Protein AF-A0A3D1JIX1-F1 (afdb_monomer_lite)

Secondary structure (DSSP, 8-state):
----PPPHHHHHHHHHHHS-HHHHHHHHHHHHH--STTHHHHHHHHHHHHHHHHHHHHHS---HHHHHHHHHHHHHHHHHHHHHHHHHHHHHHHHHHHHHHHHHHHHHHHHH-TTHHHHHHHHHHHHHHHHHTT--HHHHHHHH--THHHHHHHHHHHHHHHTT--HHHHHHHHHHHHHHHHHHHHTTS-HHHHHHHHHHHHHHHHHHHHHHHHHHHHHHHHSS--TTEEEE-TTS-EEEE-TTS-EESSPPTTS--

Structure (mmCIF, N/CA/C/O backbone):
data_AF-A0A3D1JIX1-F1
#
_entry.id   AF-A0A3D1JIX1-F1
#
loop_
_atom_site.group_PDB
_atom_site.id
_atom_site.type_symbol
_atom_site.label_atom_id
_atom_site.label_alt_id
_atom_site.label_comp_id
_atom_site.label_asym_id
_atom_site.label_entity_id
_atom_site.label_seq_id
_atom_site.pdbx_PDB_ins_code
_atom_site.Cartn_x
_atom_site.Cartn_y
_atom_site.Cartn_z
_atom_site.occupancy
_atom_site.B_iso_or_equiv
_atom_site.auth_seq_id
_atom_site.auth_comp_id
_atom_site.auth_asym_id
_atom_site.auth_atom_id
_atom_site.pdbx_PDB_model_num
ATOM 1 N N . MET A 1 1 ? 37.674 -15.597 -42.679 1.00 39.59 1 MET A N 1
ATOM 2 C CA . MET A 1 1 ? 37.290 -14.226 -42.284 1.00 39.59 1 MET A CA 1
ATOM 3 C C . MET A 1 1 ? 37.425 -14.164 -40.769 1.00 39.59 1 MET A C 1
ATOM 5 O O . MET A 1 1 ? 36.665 -14.841 -40.093 1.00 39.59 1 MET A O 1
ATOM 9 N N . PHE A 1 2 ? 38.458 -13.508 -40.237 1.00 44.16 2 PHE A N 1
ATOM 10 C CA . PHE A 1 2 ? 38.643 -13.370 -38.788 1.00 44.16 2 PHE A CA 1
ATOM 11 C C . PHE A 1 2 ? 37.830 -12.158 -38.324 1.00 44.16 2 PHE A C 1
ATOM 13 O O . PHE A 1 2 ? 38.230 -11.026 -38.576 1.00 44.16 2 PHE A O 1
ATOM 20 N N . THR A 1 3 ? 36.675 -12.367 -37.693 1.00 52.31 3 THR A N 1
ATOM 21 C CA . THR A 1 3 ? 36.020 -11.304 -36.920 1.00 52.31 3 THR A CA 1
ATOM 22 C C . THR A 1 3 ? 36.885 -11.041 -35.696 1.00 52.31 3 THR A C 1
ATOM 24 O O . THR A 1 3 ? 36.934 -11.851 -34.770 1.00 52.31 3 THR A O 1
ATOM 27 N N . GLN A 1 4 ? 37.643 -9.951 -35.739 1.00 63.03 4 GLN A N 1
ATOM 28 C CA . GLN A 1 4 ? 38.450 -9.484 -34.621 1.00 63.03 4 GLN A CA 1
ATOM 29 C C . GLN A 1 4 ? 37.493 -9.174 -33.460 1.00 63.03 4 GLN A C 1
ATOM 31 O O . GLN A 1 4 ? 36.646 -8.292 -33.589 1.00 63.03 4 GLN A O 1
ATOM 36 N N . LYS A 1 5 ? 37.569 -9.941 -32.363 1.00 72.12 5 LYS A N 1
ATOM 37 C CA . LYS A 1 5 ? 36.786 -9.660 -31.151 1.00 72.12 5 LYS A CA 1
ATOM 38 C C . LYS A 1 5 ? 37.170 -8.277 -30.633 1.00 72.12 5 LYS A C 1
ATOM 40 O O . LYS A 1 5 ? 38.352 -8.007 -30.422 1.00 72.12 5 LYS A O 1
ATOM 45 N N . MET A 1 6 ? 36.175 -7.420 -30.445 1.00 78.25 6 MET A N 1
ATOM 46 C CA . MET A 1 6 ? 36.354 -6.098 -29.853 1.00 78.25 6 MET A CA 1
ATOM 47 C C . MET A 1 6 ? 36.735 -6.232 -28.375 1.00 78.25 6 MET A C 1
ATOM 49 O O . MET A 1 6 ? 36.260 -7.136 -27.687 1.00 78.25 6 MET A O 1
ATOM 53 N N . SER A 1 7 ? 37.610 -5.348 -27.891 1.00 86.38 7 SER A N 1
ATOM 54 C CA . SER A 1 7 ? 37.965 -5.310 -26.471 1.00 86.38 7 SER A CA 1
ATOM 55 C C . SER A 1 7 ? 36.754 -4.885 -25.626 1.00 86.38 7 SER A C 1
ATOM 57 O O . SER A 1 7 ? 35.893 -4.137 -26.096 1.00 86.38 7 SER A O 1
ATOM 59 N N . ASN A 1 8 ? 36.682 -5.334 -24.369 1.00 82.31 8 ASN A N 1
ATOM 60 C CA . ASN A 1 8 ? 35.587 -4.952 -23.466 1.00 82.31 8 ASN A CA 1
ATOM 61 C C . ASN A 1 8 ? 35.534 -3.432 -23.224 1.00 82.31 8 ASN A C 1
ATOM 63 O O . ASN A 1 8 ? 34.444 -2.866 -23.140 1.00 82.31 8 ASN A O 1
ATOM 67 N N . ASP A 1 9 ? 36.691 -2.766 -23.168 1.00 86.31 9 ASP A N 1
ATOM 68 C CA . ASP A 1 9 ? 36.777 -1.315 -22.963 1.00 86.31 9 ASP A CA 1
ATOM 69 C C . ASP A 1 9 ? 36.253 -0.538 -24.179 1.00 86.31 9 ASP A C 1
ATOM 71 O O . ASP A 1 9 ? 35.519 0.444 -24.026 1.00 86.31 9 ASP A O 1
ATOM 75 N N . ASP A 1 10 ? 36.557 -1.005 -25.394 1.00 86.94 10 ASP A N 1
ATOM 76 C CA . ASP A 1 10 ? 36.013 -0.420 -26.621 1.00 86.94 10 ASP A CA 1
ATOM 77 C C . ASP A 1 10 ? 34.502 -0.655 -26.726 1.00 86.94 10 ASP A C 1
ATOM 79 O O . ASP A 1 10 ? 33.760 0.280 -27.039 1.00 86.94 10 ASP A O 1
ATOM 83 N N . ALA A 1 11 ? 34.029 -1.864 -26.402 1.00 86.44 11 ALA A N 1
ATOM 84 C CA . ALA A 1 11 ? 32.605 -2.191 -26.401 1.00 86.44 11 ALA A CA 1
ATOM 85 C C . ALA A 1 11 ? 31.821 -1.306 -25.418 1.00 86.44 11 ALA A C 1
ATOM 87 O O . ALA A 1 11 ? 30.777 -0.760 -25.778 1.00 86.44 11 ALA A O 1
ATOM 88 N N . LEU A 1 12 ? 32.353 -1.082 -24.212 1.00 89.38 12 LEU A N 1
ATOM 89 C CA . LEU A 1 12 ? 31.761 -0.181 -23.224 1.00 89.38 12 LEU A CA 1
ATOM 90 C C . LEU A 1 12 ? 31.765 1.279 -23.687 1.00 89.38 12 LEU A C 1
ATOM 92 O O . LEU A 1 12 ? 30.776 1.990 -23.494 1.00 89.38 12 LEU A O 1
ATOM 96 N N . ARG A 1 13 ? 32.854 1.744 -24.310 1.00 91.44 13 ARG A N 1
ATOM 97 C CA . ARG A 1 13 ? 32.939 3.109 -24.848 1.00 91.44 13 ARG A CA 1
ATOM 98 C C . ARG A 1 13 ? 31.877 3.350 -25.920 1.00 91.44 13 ARG A C 1
ATOM 100 O O . ARG A 1 13 ? 31.187 4.367 -25.867 1.00 91.44 13 ARG A O 1
ATOM 107 N N . TYR A 1 14 ? 31.729 2.425 -26.868 1.00 88.31 14 TYR A N 1
ATOM 108 C CA . TYR A 1 14 ? 30.710 2.525 -27.913 1.00 88.31 14 TYR A CA 1
ATOM 109 C C . TYR A 1 14 ? 29.296 2.393 -27.344 1.00 88.31 14 TYR A C 1
ATOM 111 O O . TYR A 1 14 ? 28.441 3.206 -27.684 1.00 88.31 14 TYR A O 1
ATOM 119 N N . ALA A 1 15 ? 29.056 1.455 -26.422 1.00 89.31 15 ALA A N 1
ATOM 120 C CA . ALA A 1 15 ? 27.763 1.318 -25.755 1.00 89.31 15 ALA A CA 1
ATOM 121 C C . ALA A 1 15 ? 27.338 2.630 -25.081 1.00 89.31 15 ALA A C 1
ATOM 123 O O . ALA A 1 15 ? 26.246 3.119 -25.343 1.00 89.31 15 ALA A O 1
ATOM 124 N N . LYS A 1 16 ? 28.224 3.278 -24.313 1.00 89.00 16 LYS A N 1
ATOM 125 C CA . LYS A 1 16 ? 27.951 4.588 -23.691 1.00 89.00 16 LYS A CA 1
ATOM 126 C C . LYS A 1 16 ? 27.676 5.705 -24.699 1.00 89.00 16 LYS A C 1
ATOM 128 O O . LYS A 1 16 ? 26.909 6.617 -24.398 1.00 89.00 16 LYS A O 1
ATOM 133 N N . ALA A 1 17 ? 28.314 5.667 -25.868 1.00 88.25 17 ALA A N 1
ATOM 134 C CA . ALA A 1 17 ? 28.109 6.669 -26.910 1.00 88.25 17 ALA A CA 1
ATOM 135 C C . ALA A 1 17 ? 26.738 6.531 -27.592 1.00 88.25 17 ALA A C 1
ATOM 137 O O . ALA A 1 17 ? 26.126 7.545 -27.926 1.00 88.25 17 ALA A O 1
ATOM 138 N N . TYR A 1 18 ? 26.259 5.297 -27.773 1.00 87.12 18 TYR A N 1
ATOM 139 C CA . TYR A 1 18 ? 25.006 4.995 -28.472 1.00 87.12 18 TYR A CA 1
ATOM 140 C C . TYR A 1 18 ? 23.813 4.733 -27.545 1.00 87.12 18 TYR A C 1
ATOM 142 O O . TYR A 1 18 ? 22.684 4.644 -28.027 1.00 87.12 18 TYR A O 1
ATOM 150 N N . PHE A 1 19 ? 24.027 4.615 -26.232 1.00 89.06 19 PHE A N 1
ATOM 151 C CA . PHE A 1 19 ? 22.943 4.410 -25.277 1.00 89.06 19 PHE A CA 1
ATOM 152 C C . PHE A 1 19 ? 21.982 5.614 -25.277 1.00 89.06 19 PHE A C 1
ATOM 154 O O . PHE A 1 19 ? 22.436 6.764 -25.198 1.00 89.06 19 PHE A O 1
ATOM 161 N N . PRO A 1 20 ? 20.658 5.393 -25.374 1.00 86.06 20 PRO A N 1
ATOM 162 C CA . PRO A 1 20 ? 19.693 6.470 -25.557 1.00 86.06 20 PRO A CA 1
ATOM 163 C C . PRO A 1 20 ? 19.567 7.321 -24.288 1.00 86.06 20 PRO A C 1
ATOM 165 O O . PRO A 1 20 ? 18.820 7.000 -23.370 1.00 86.06 20 PRO A O 1
ATOM 168 N N . LYS A 1 21 ? 20.262 8.462 -24.239 1.00 88.31 21 LYS A N 1
ATOM 169 C CA . LYS A 1 21 ? 20.210 9.383 -23.086 1.00 88.31 21 LYS A CA 1
ATOM 170 C C . LYS A 1 21 ? 18.799 9.892 -22.785 1.00 88.31 21 LYS A C 1
ATOM 172 O O . LYS A 1 21 ? 18.460 10.104 -21.628 1.00 88.31 21 LYS A O 1
ATOM 177 N N . SER A 1 22 ? 17.971 10.066 -23.815 1.00 88.56 22 SER A N 1
ATOM 178 C CA . SER A 1 22 ? 16.569 10.467 -23.662 1.00 88.56 22 SER A CA 1
ATOM 179 C C . SER A 1 22 ? 15.734 9.428 -22.913 1.00 88.56 22 SER A C 1
ATOM 181 O O . SER A 1 22 ? 14.806 9.809 -22.211 1.00 88.56 22 SER A O 1
ATOM 183 N N . LEU A 1 23 ? 16.073 8.137 -23.029 1.00 89.94 23 LEU A N 1
ATOM 184 C CA . LEU A 1 23 ? 15.424 7.081 -22.256 1.00 89.94 23 LEU A CA 1
ATOM 185 C C . LEU A 1 23 ? 15.711 7.260 -20.768 1.00 89.94 23 LEU A C 1
ATOM 187 O O . LEU A 1 23 ? 14.779 7.245 -19.980 1.00 89.94 23 LEU A O 1
ATOM 191 N N . VAL A 1 24 ? 16.977 7.473 -20.395 1.00 89.00 24 VAL A N 1
ATOM 192 C CA . VAL A 1 24 ? 17.380 7.655 -18.989 1.00 89.00 24 VAL A CA 1
ATOM 193 C C . VAL A 1 24 ? 16.618 8.819 -18.360 1.00 89.00 24 VAL A C 1
ATOM 195 O O . VAL A 1 24 ? 15.989 8.646 -17.322 1.00 89.00 24 VAL A O 1
ATOM 198 N N . VAL A 1 25 ? 16.574 9.965 -19.046 1.00 90.94 25 VAL A N 1
ATOM 199 C CA . VAL A 1 25 ? 15.828 11.150 -18.587 1.00 90.94 25 VAL A CA 1
ATOM 200 C C . VAL A 1 25 ? 14.339 10.845 -18.395 1.00 90.94 25 VAL A C 1
ATOM 202 O O . VAL A 1 25 ? 13.724 11.305 -17.434 1.00 90.94 25 VAL A O 1
ATOM 205 N N . GLU A 1 26 ? 13.740 10.067 -19.294 1.00 91.50 26 GLU A N 1
ATOM 206 C CA . GLU A 1 26 ? 12.324 9.713 -19.206 1.00 91.50 26 GLU A CA 1
ATOM 207 C C . GLU A 1 26 ? 12.041 8.701 -18.079 1.00 91.50 26 GLU A C 1
ATOM 209 O O . GLU A 1 26 ? 11.050 8.847 -17.362 1.00 91.50 26 GLU A O 1
ATOM 214 N N . LEU A 1 27 ? 12.923 7.718 -17.863 1.00 91.38 27 LEU A N 1
ATOM 215 C CA . LEU A 1 27 ? 12.823 6.773 -16.745 1.00 91.38 27 LEU A CA 1
ATOM 216 C C . LEU A 1 27 ? 12.995 7.486 -15.395 1.00 91.38 27 LEU A C 1
ATOM 218 O O . LEU A 1 27 ? 12.227 7.234 -14.464 1.00 91.38 27 LEU A O 1
ATOM 222 N N . GLU A 1 28 ? 13.939 8.424 -15.293 1.00 90.38 28 GLU A N 1
ATOM 223 C CA . GLU A 1 28 ? 14.095 9.296 -14.124 1.00 90.38 28 GLU A CA 1
ATOM 224 C C . GLU A 1 28 ? 12.834 10.136 -13.895 1.00 90.38 28 GLU A C 1
ATOM 226 O O . GLU A 1 28 ? 12.312 10.197 -12.781 1.00 90.38 28 GLU A O 1
ATOM 231 N N . ARG A 1 29 ? 12.277 10.736 -14.954 1.00 92.81 29 ARG A N 1
ATOM 232 C CA . ARG A 1 29 ? 11.036 11.513 -14.867 1.00 92.81 29 ARG A CA 1
ATOM 233 C C . ARG A 1 29 ? 9.887 10.679 -14.304 1.00 92.81 29 ARG A C 1
ATOM 235 O O . ARG A 1 29 ? 9.228 11.121 -13.362 1.00 92.81 29 ARG A O 1
ATOM 242 N N . LEU A 1 30 ? 9.668 9.476 -14.838 1.00 91.75 30 LEU A N 1
ATOM 243 C CA . LEU A 1 30 ? 8.648 8.552 -14.334 1.00 91.75 30 LEU A CA 1
ATOM 244 C C . LEU A 1 30 ? 8.922 8.153 -12.881 1.00 91.75 30 LEU A C 1
ATOM 246 O O . LEU A 1 30 ? 7.989 8.076 -12.085 1.00 91.75 30 LEU A O 1
ATOM 250 N N . THR A 1 31 ? 10.189 7.991 -12.500 1.00 88.69 31 THR A N 1
ATOM 251 C CA . THR A 1 31 ? 10.584 7.672 -11.122 1.00 88.69 31 THR A CA 1
ATOM 252 C C . THR A 1 31 ? 10.101 8.718 -10.114 1.00 88.69 31 THR A C 1
ATOM 254 O O . THR A 1 31 ? 9.561 8.373 -9.058 1.00 88.69 31 THR A O 1
ATOM 257 N N . TYR A 1 32 ? 10.228 10.002 -10.451 1.00 87.06 32 TYR A N 1
ATOM 258 C CA . TYR A 1 32 ? 9.820 11.096 -9.566 1.00 87.06 32 TYR A CA 1
ATOM 259 C C . TYR A 1 32 ? 8.332 11.445 -9.648 1.00 87.06 32 TYR A C 1
ATOM 261 O O . TYR A 1 32 ? 7.754 11.857 -8.644 1.00 87.06 32 TYR A O 1
ATOM 269 N N . GLN A 1 33 ? 7.709 11.283 -10.818 1.00 90.38 33 GLN A N 1
ATOM 270 C CA . GLN A 1 33 ? 6.304 11.644 -11.054 1.00 90.38 33 GLN A CA 1
ATOM 271 C C . GLN A 1 33 ? 5.306 10.551 -10.661 1.00 90.38 33 GLN A C 1
ATOM 273 O O . GLN A 1 33 ? 4.097 10.768 -10.745 1.00 90.38 33 GLN A O 1
ATOM 278 N N . THR A 1 34 ? 5.780 9.364 -10.278 1.00 92.44 34 THR A N 1
ATOM 279 C CA . THR A 1 34 ? 4.881 8.272 -9.911 1.00 92.44 34 THR A CA 1
ATOM 280 C C . THR A 1 34 ? 4.231 8.527 -8.551 1.00 92.44 34 THR A C 1
ATOM 282 O O . THR A 1 34 ? 4.872 8.502 -7.496 1.00 92.44 34 THR A O 1
ATOM 285 N N . GLU A 1 35 ? 2.927 8.784 -8.614 1.00 93.00 35 GLU A N 1
ATOM 286 C CA . GLU A 1 35 ? 2.005 8.878 -7.485 1.00 93.00 35 GLU A CA 1
ATOM 287 C C . GLU A 1 35 ? 1.172 7.592 -7.378 1.00 93.00 35 GLU A C 1
ATOM 289 O O . GLU A 1 35 ? 0.968 6.937 -8.406 1.00 93.00 35 GLU A O 1
ATOM 294 N N . PRO A 1 36 ? 0.683 7.215 -6.181 1.00 91.06 36 PRO A N 1
ATOM 295 C CA . PRO A 1 36 ? -0.122 6.007 -5.992 1.00 91.06 36 PRO A CA 1
ATOM 296 C C . PRO A 1 36 ? -1.297 5.873 -6.968 1.00 91.06 36 PRO A C 1
ATOM 298 O O . PRO A 1 36 ? -1.486 4.812 -7.561 1.00 91.06 36 PRO A O 1
ATOM 301 N N . GLU A 1 37 ? -2.034 6.957 -7.201 1.00 89.06 37 GLU A N 1
ATOM 302 C CA . GLU A 1 37 ? -3.225 6.994 -8.054 1.00 89.06 37 GLU A CA 1
ATOM 303 C C . GLU A 1 37 ? -2.879 6.659 -9.510 1.00 89.06 37 GLU A C 1
ATOM 305 O O . GLU A 1 37 ? -3.584 5.908 -10.181 1.00 89.06 37 GLU A O 1
ATOM 310 N N . ARG A 1 38 ? -1.722 7.135 -9.983 1.00 89.69 38 ARG A N 1
ATOM 311 C CA . ARG A 1 38 ? -1.242 6.935 -11.361 1.00 89.69 38 ARG A CA 1
ATOM 312 C C . ARG A 1 38 ? -0.163 5.864 -11.484 1.00 89.69 38 ARG A C 1
ATOM 314 O O . ARG A 1 38 ? 0.460 5.743 -12.541 1.00 89.69 38 ARG A O 1
ATOM 321 N N . ALA A 1 39 ? 0.071 5.083 -10.429 1.00 92.00 39 ALA A N 1
ATOM 322 C CA . ALA A 1 39 ? 1.144 4.096 -10.400 1.00 92.00 39 ALA A CA 1
ATOM 323 C C . ALA A 1 39 ? 1.009 3.093 -11.546 1.00 92.00 39 ALA A C 1
ATOM 325 O O . ALA A 1 39 ? 1.975 2.844 -12.254 1.00 92.00 39 ALA A O 1
ATOM 326 N N . HIS A 1 40 ? -0.200 2.592 -11.790 1.00 91.56 40 HIS A N 1
ATOM 327 C CA . HIS A 1 40 ? -0.484 1.641 -12.861 1.00 91.56 40 HIS A CA 1
ATOM 328 C C . HIS A 1 40 ? -0.139 2.175 -14.263 1.00 91.56 40 HIS A C 1
ATOM 330 O O . HIS A 1 40 ? 0.537 1.488 -15.027 1.00 91.56 40 HIS A O 1
ATOM 336 N N . GLU A 1 41 ? -0.518 3.417 -14.587 1.00 91.25 41 GLU A N 1
ATOM 337 C CA . GLU A 1 41 ? -0.176 4.053 -15.865 1.00 91.25 41 GLU A CA 1
ATOM 338 C C . GLU A 1 41 ? 1.331 4.250 -16.012 1.00 91.25 41 GLU A C 1
ATOM 340 O O . GLU A 1 41 ? 1.911 3.943 -17.055 1.00 91.25 41 GLU A O 1
ATOM 345 N N . ASN A 1 42 ? 1.974 4.785 -14.974 1.00 93.94 42 ASN A N 1
ATOM 346 C CA . ASN A 1 42 ? 3.387 5.134 -15.030 1.00 93.94 42 ASN A CA 1
ATOM 347 C C . ASN A 1 42 ? 4.281 3.892 -15.029 1.00 93.94 42 ASN A C 1
ATOM 349 O O . ASN A 1 42 ? 5.280 3.881 -15.741 1.00 93.94 42 ASN A O 1
ATOM 353 N N . LEU A 1 43 ? 3.901 2.833 -14.312 1.00 94.19 43 LEU A N 1
ATOM 354 C CA . LEU A 1 43 ? 4.587 1.541 -14.331 1.00 94.19 43 LEU A CA 1
ATOM 355 C C . LEU A 1 43 ? 4.426 0.840 -15.683 1.00 94.19 43 LEU A C 1
ATOM 357 O O . LEU A 1 43 ? 5.412 0.347 -16.234 1.00 94.19 43 LEU A O 1
ATOM 361 N N . ALA A 1 44 ? 3.227 0.868 -16.273 1.00 91.19 44 ALA A N 1
ATOM 362 C CA . ALA A 1 44 ? 3.016 0.351 -17.622 1.00 91.19 44 ALA A CA 1
ATOM 363 C C . ALA A 1 44 ? 3.838 1.132 -18.662 1.00 91.19 44 ALA A C 1
ATOM 365 O O . ALA A 1 44 ? 4.473 0.532 -19.530 1.00 91.19 44 ALA A O 1
ATOM 366 N N . ARG A 1 45 ? 3.887 2.470 -18.558 1.00 91.81 45 ARG A N 1
ATOM 367 C CA . ARG A 1 45 ? 4.720 3.330 -19.421 1.00 91.81 45 ARG A CA 1
ATOM 368 C C . ARG A 1 45 ? 6.210 3.074 -19.225 1.00 91.81 45 ARG A C 1
ATOM 370 O O . ARG A 1 45 ? 6.941 3.016 -20.208 1.00 91.81 45 ARG A O 1
ATOM 377 N N . PHE A 1 46 ? 6.652 2.884 -17.985 1.00 93.94 46 PHE A N 1
ATOM 378 C CA . PHE A 1 46 ? 8.033 2.536 -17.663 1.00 93.94 46 PHE A CA 1
ATOM 379 C C . PHE A 1 46 ? 8.431 1.227 -18.354 1.00 93.94 46 PHE A C 1
ATOM 381 O O . PHE A 1 46 ? 9.397 1.193 -19.116 1.00 93.94 46 PHE A O 1
ATOM 388 N N . ALA A 1 47 ? 7.630 0.172 -18.175 1.00 92.19 47 ALA A N 1
ATOM 389 C CA . ALA A 1 47 ? 7.849 -1.117 -18.823 1.00 92.19 47 ALA A CA 1
ATOM 390 C C . ALA A 1 47 ? 7.812 -1.012 -20.360 1.00 92.19 47 ALA A C 1
ATOM 392 O O . ALA A 1 47 ? 8.666 -1.580 -21.042 1.00 92.19 47 ALA A O 1
ATOM 393 N N . ALA A 1 48 ? 6.876 -0.238 -20.919 1.00 90.44 48 ALA A N 1
ATOM 394 C CA . ALA A 1 48 ? 6.787 0.015 -22.356 1.00 90.44 48 ALA A CA 1
ATOM 395 C C . ALA A 1 48 ? 8.057 0.660 -22.928 1.00 90.44 48 ALA A C 1
ATOM 397 O O . ALA A 1 48 ? 8.557 0.213 -23.962 1.00 90.44 48 ALA A O 1
ATOM 398 N N . LEU A 1 49 ? 8.589 1.687 -22.259 1.00 92.19 49 LEU A N 1
ATOM 399 C CA . LEU A 1 49 ? 9.799 2.395 -22.683 1.00 92.19 49 LEU A CA 1
ATOM 400 C C . LEU A 1 49 ? 11.027 1.488 -22.650 1.00 92.19 49 LEU A C 1
ATOM 402 O O . LEU A 1 49 ? 11.791 1.459 -23.616 1.00 92.19 49 LEU A O 1
ATOM 406 N N . VAL A 1 50 ? 11.191 0.706 -21.580 1.00 92.19 50 VAL A N 1
ATOM 407 C CA . VAL A 1 50 ? 12.296 -0.256 -21.478 1.00 92.19 50 VAL A CA 1
ATOM 408 C C . VAL A 1 50 ? 12.186 -1.324 -22.570 1.00 92.19 50 VAL A C 1
ATOM 410 O O . VAL A 1 50 ? 13.171 -1.619 -23.246 1.00 92.19 50 VAL A O 1
ATOM 413 N N . ASN A 1 51 ? 10.986 -1.851 -22.822 1.00 89.44 51 ASN A N 1
ATOM 414 C CA . ASN A 1 51 ? 10.765 -2.859 -23.862 1.00 89.44 51 ASN A CA 1
ATOM 415 C C . ASN A 1 51 ? 10.921 -2.300 -25.284 1.00 89.44 51 ASN A C 1
ATOM 417 O O . ASN A 1 51 ? 11.356 -3.015 -26.189 1.00 89.44 51 ASN A O 1
ATOM 421 N N . ALA A 1 52 ? 10.586 -1.030 -25.517 1.00 88.31 52 ALA A N 1
ATOM 422 C CA . ALA A 1 52 ? 10.890 -0.350 -26.774 1.00 88.31 52 ALA A CA 1
ATOM 423 C C . ALA A 1 52 ? 12.407 -0.209 -26.969 1.00 88.31 52 ALA A C 1
ATOM 425 O O . ALA A 1 52 ? 12.932 -0.653 -27.988 1.00 88.31 52 ALA A O 1
ATOM 426 N N . ALA A 1 53 ? 13.123 0.278 -25.953 1.00 90.69 53 ALA A N 1
ATOM 427 C CA . ALA A 1 53 ? 14.573 0.428 -26.001 1.00 90.69 53 ALA A CA 1
ATOM 428 C C . ALA A 1 53 ? 15.304 -0.907 -26.212 1.00 90.69 53 ALA A C 1
ATOM 430 O O . ALA A 1 53 ? 16.243 -0.974 -27.005 1.00 90.69 53 ALA A O 1
ATOM 431 N N . ARG A 1 54 ? 14.850 -1.988 -25.561 1.00 90.69 54 ARG A N 1
ATOM 432 C CA . ARG A 1 54 ? 15.375 -3.345 -25.782 1.00 90.69 54 ARG A CA 1
ATOM 433 C C . ARG A 1 54 ? 15.250 -3.743 -27.254 1.00 90.69 54 ARG A C 1
ATOM 435 O O . ARG A 1 54 ? 16.242 -4.137 -27.863 1.00 90.69 54 ARG A O 1
ATOM 442 N N . ARG A 1 55 ? 14.059 -3.574 -27.843 1.00 88.81 55 ARG A N 1
ATOM 443 C CA . ARG A 1 55 ? 13.797 -3.886 -29.260 1.00 88.81 55 ARG A CA 1
ATOM 444 C C . ARG A 1 55 ? 14.654 -3.045 -30.209 1.00 88.81 55 ARG A C 1
ATOM 446 O O . ARG A 1 55 ? 15.157 -3.579 -31.198 1.00 88.81 55 ARG A O 1
ATOM 453 N N . ASP A 1 56 ? 14.849 -1.765 -29.908 1.00 90.06 56 ASP A N 1
ATOM 454 C CA . ASP A 1 56 ? 15.685 -0.870 -30.717 1.00 90.06 56 ASP A CA 1
ATOM 455 C C . ASP A 1 56 ? 17.162 -1.284 -30.673 1.00 90.06 56 ASP A C 1
ATOM 457 O O . ASP A 1 56 ? 17.815 -1.372 -31.715 1.00 90.06 56 ASP A O 1
ATOM 461 N N . ILE A 1 57 ? 17.679 -1.637 -29.490 1.00 90.62 57 ILE A N 1
ATOM 462 C CA . ILE A 1 57 ? 19.036 -2.181 -29.327 1.00 90.62 57 ILE A CA 1
ATOM 463 C C . ILE A 1 57 ? 19.181 -3.504 -30.084 1.00 90.62 57 ILE A C 1
ATOM 465 O O . ILE A 1 57 ? 20.183 -3.744 -30.759 1.00 90.62 57 ILE A O 1
ATOM 469 N N . GLU A 1 58 ? 18.174 -4.372 -30.017 1.00 89.75 58 GLU A N 1
ATOM 470 C CA . GLU A 1 58 ? 18.219 -5.668 -30.682 1.00 89.75 58 GLU A CA 1
ATOM 471 C C . GLU A 1 58 ? 18.239 -5.581 -32.205 1.00 89.75 58 GLU A C 1
ATOM 473 O O . GLU A 1 58 ? 18.898 -6.415 -32.834 1.00 89.75 58 GLU A O 1
ATOM 478 N N . ARG A 1 59 ? 17.555 -4.580 -32.772 1.00 89.69 59 ARG A N 1
ATOM 479 C CA . ARG A 1 59 ? 17.424 -4.342 -34.218 1.00 89.69 59 ARG A CA 1
ATOM 480 C C . ARG A 1 59 ? 18.469 -3.381 -34.785 1.00 89.69 59 ARG A C 1
ATOM 482 O O . ARG A 1 59 ? 18.638 -3.341 -36.000 1.00 89.69 59 ARG A O 1
ATOM 489 N N . GLY A 1 60 ? 19.183 -2.639 -33.941 1.00 85.31 60 GLY A N 1
ATOM 490 C CA . GLY A 1 60 ? 20.085 -1.554 -34.344 1.00 85.31 60 GLY A CA 1
ATOM 491 C C . GLY A 1 60 ? 21.370 -1.965 -35.076 1.00 85.31 60 GLY A C 1
ATOM 492 O O . GLY A 1 60 ? 22.195 -1.106 -35.368 1.00 85.31 60 GLY A O 1
ATOM 493 N N . GLY A 1 61 ? 21.575 -3.254 -35.373 1.00 87.62 61 GLY A N 1
ATOM 494 C CA . GLY A 1 61 ? 22.735 -3.726 -36.144 1.00 87.62 61 GLY A CA 1
ATOM 495 C C . GLY A 1 61 ? 24.084 -3.585 -35.426 1.00 87.62 61 GLY A C 1
ATOM 496 O O . GLY A 1 61 ? 25.129 -3.608 -36.074 1.00 87.62 61 GLY A O 1
ATOM 497 N N . PHE A 1 62 ? 24.078 -3.429 -34.099 1.00 89.56 62 PHE A N 1
ATOM 498 C CA . PHE A 1 62 ? 25.291 -3.332 -33.288 1.00 89.56 62 PHE A CA 1
ATOM 499 C C . PHE A 1 62 ? 26.097 -4.638 -33.308 1.00 89.56 62 PHE A C 1
ATOM 501 O O . PHE A 1 62 ? 25.537 -5.733 -33.404 1.00 89.56 62 PHE A O 1
ATOM 508 N N . GLN A 1 63 ? 27.420 -4.529 -33.147 1.00 88.94 63 GLN A N 1
ATOM 509 C CA . GLN A 1 63 ? 28.260 -5.703 -32.901 1.00 88.94 63 GLN A CA 1
ATOM 510 C C . GLN A 1 63 ? 27.805 -6.417 -31.612 1.00 88.94 63 GLN A C 1
ATOM 512 O O . GLN A 1 63 ? 27.411 -5.728 -30.663 1.00 88.94 63 GLN A O 1
ATOM 517 N N . PRO A 1 64 ? 27.861 -7.764 -31.544 1.00 90.44 64 PRO A N 1
ATOM 518 C CA . PRO A 1 64 ? 27.341 -8.532 -30.411 1.00 90.44 64 PRO A CA 1
ATOM 519 C C . PRO A 1 64 ? 27.845 -8.056 -29.043 1.00 90.44 64 PRO A C 1
ATOM 521 O O . PRO A 1 64 ? 27.068 -7.963 -28.097 1.00 90.44 64 PRO A O 1
ATOM 524 N N . GLU A 1 65 ? 29.123 -7.695 -28.940 1.00 90.94 65 GLU A N 1
ATOM 525 C CA . GLU A 1 65 ? 29.744 -7.222 -27.704 1.00 90.94 65 GLU A CA 1
ATOM 526 C C . GLU A 1 65 ? 29.160 -5.875 -27.240 1.00 90.94 65 GLU A C 1
ATOM 528 O O . GLU A 1 65 ? 28.823 -5.730 -26.068 1.00 90.94 65 GLU A O 1
ATOM 533 N N . VAL A 1 66 ? 28.963 -4.910 -28.149 1.00 90.44 66 VAL A N 1
ATOM 534 C CA . VAL A 1 66 ? 28.331 -3.611 -27.827 1.00 90.44 66 VAL A CA 1
ATOM 535 C C . VAL A 1 66 ? 26.862 -3.798 -27.476 1.00 90.44 66 VAL A C 1
ATOM 537 O O . VAL A 1 66 ? 26.396 -3.234 -26.489 1.00 90.44 66 VAL A O 1
ATOM 540 N N . LYS A 1 67 ? 26.146 -4.628 -28.244 1.00 92.06 67 LYS A N 1
ATOM 541 C CA . LYS A 1 67 ? 24.740 -4.954 -27.989 1.00 92.06 67 LYS A CA 1
ATOM 542 C C . LYS A 1 67 ? 24.549 -5.511 -26.578 1.00 92.06 67 LYS A C 1
ATOM 544 O O . LYS A 1 67 ? 23.688 -5.027 -25.850 1.00 92.06 67 LYS A O 1
ATOM 549 N N . ASN A 1 68 ? 25.365 -6.485 -26.177 1.00 91.00 68 ASN A N 1
ATOM 550 C CA . ASN A 1 68 ? 25.268 -7.106 -24.855 1.00 91.00 68 ASN A CA 1
ATOM 551 C C . ASN A 1 68 ? 25.530 -6.099 -23.728 1.00 91.00 68 ASN A C 1
ATOM 553 O O . ASN A 1 68 ? 24.795 -6.086 -22.745 1.00 91.00 68 ASN A O 1
ATOM 557 N N . VAL A 1 69 ? 26.526 -5.220 -23.887 1.00 92.94 69 VAL A N 1
ATOM 558 C CA . VAL A 1 69 ? 26.791 -4.161 -22.901 1.00 92.94 69 VAL A CA 1
ATOM 559 C C . VAL A 1 69 ? 25.626 -3.170 -22.825 1.00 92.94 69 VAL A C 1
ATOM 561 O O . VAL A 1 69 ? 25.222 -2.800 -21.728 1.00 92.94 69 VAL A O 1
ATOM 564 N N . MET A 1 70 ? 25.040 -2.768 -23.957 1.00 93.38 70 MET A N 1
ATOM 565 C CA . MET A 1 70 ? 23.876 -1.872 -23.970 1.00 93.38 70 MET A CA 1
ATOM 566 C C . MET A 1 70 ? 22.641 -2.500 -23.311 1.00 93.38 70 MET A C 1
ATOM 568 O O . MET A 1 70 ? 21.926 -1.807 -22.591 1.00 93.38 70 MET A O 1
ATOM 572 N N . LEU A 1 71 ? 22.386 -3.793 -23.533 1.00 91.88 71 LEU A N 1
ATOM 573 C CA . LEU A 1 71 ? 21.281 -4.508 -22.887 1.00 91.88 71 LEU A CA 1
ATOM 574 C C . LEU A 1 71 ? 21.484 -4.624 -21.373 1.00 91.88 71 LEU A C 1
ATOM 576 O O . LEU A 1 71 ? 20.534 -4.441 -20.616 1.00 91.88 71 LEU A O 1
ATOM 580 N N . GLU A 1 72 ? 22.716 -4.866 -20.928 1.00 92.88 72 GLU A N 1
ATOM 581 C CA . GLU A 1 72 ? 23.049 -4.904 -19.503 1.00 92.88 72 GLU A CA 1
ATOM 582 C C . GLU A 1 72 ? 22.918 -3.520 -18.850 1.00 92.88 72 GLU A C 1
ATOM 584 O O . GLU A 1 72 ? 22.333 -3.403 -17.776 1.00 92.88 72 GLU A O 1
ATOM 589 N N . MET A 1 73 ? 23.372 -2.456 -19.521 1.00 93.31 73 MET A N 1
ATOM 590 C CA . MET A 1 73 ? 23.136 -1.079 -19.071 1.00 93.31 73 MET A CA 1
ATOM 591 C C . MET A 1 73 ? 21.635 -0.781 -18.966 1.00 93.31 73 MET A C 1
ATOM 593 O O . MET A 1 73 ? 21.186 -0.255 -17.954 1.00 93.31 73 MET A O 1
ATOM 597 N N . LEU A 1 74 ? 20.841 -1.165 -19.972 1.00 93.44 74 LEU A N 1
ATOM 598 C CA . LEU A 1 74 ? 19.387 -0.997 -19.944 1.00 93.44 74 LEU A CA 1
ATOM 599 C C . LEU A 1 74 ? 18.745 -1.732 -18.764 1.00 93.44 74 LEU A C 1
ATOM 601 O O . LEU A 1 74 ? 17.873 -1.170 -18.104 1.00 93.44 74 LEU A O 1
ATOM 605 N N . ARG A 1 75 ? 19.176 -2.969 -18.491 1.00 92.69 75 ARG A N 1
ATOM 606 C CA . ARG A 1 75 ? 18.704 -3.758 -17.348 1.00 92.69 75 ARG A CA 1
ATOM 607 C C . ARG A 1 75 ? 18.998 -3.043 -16.030 1.00 92.69 75 ARG A C 1
ATOM 609 O O . ARG A 1 75 ? 18.092 -2.893 -15.218 1.00 92.69 75 ARG A O 1
ATOM 616 N N . GLN A 1 76 ? 20.226 -2.559 -15.846 1.00 93.12 76 GLN A N 1
ATOM 617 C CA . GLN A 1 76 ? 20.634 -1.839 -14.636 1.00 93.12 76 GLN A CA 1
ATOM 618 C C . GLN A 1 76 ? 19.834 -0.545 -14.437 1.00 93.12 76 GLN A C 1
ATOM 620 O O . GLN A 1 76 ? 19.336 -0.300 -13.341 1.00 93.12 76 GLN A O 1
ATOM 625 N N . GLU A 1 77 ? 19.652 0.260 -15.488 1.00 93.12 77 GLU A N 1
ATOM 626 C CA . GLU A 1 77 ? 18.842 1.485 -15.413 1.00 93.12 77 GLU A CA 1
ATOM 627 C C . GLU A 1 77 ? 17.369 1.183 -15.093 1.00 93.12 77 GLU A C 1
ATOM 629 O O . GLU A 1 77 ? 16.755 1.855 -14.262 1.00 93.12 77 GLU A O 1
ATOM 634 N N . ALA A 1 78 ? 16.802 0.136 -15.699 1.00 92.69 78 ALA A N 1
ATOM 635 C CA . ALA A 1 78 ? 15.432 -0.288 -15.432 1.00 92.69 78 ALA A CA 1
ATOM 636 C C . ALA A 1 78 ? 15.245 -0.779 -13.985 1.00 92.69 78 ALA A C 1
ATOM 638 O O . ALA A 1 78 ? 14.270 -0.409 -13.331 1.00 92.69 78 ALA A O 1
ATOM 639 N N . GLU A 1 79 ? 16.187 -1.570 -13.463 1.00 93.75 79 GLU A N 1
ATOM 640 C CA . GLU A 1 79 ? 16.173 -2.045 -12.074 1.00 93.75 79 GLU A CA 1
ATOM 641 C C . GLU A 1 79 ? 16.311 -0.890 -11.080 1.00 93.75 79 GLU A C 1
ATOM 643 O O . GLU A 1 79 ? 15.553 -0.813 -10.110 1.00 93.75 79 GLU A O 1
ATOM 648 N N . ASN A 1 80 ? 17.230 0.044 -11.333 1.00 93.19 80 ASN A N 1
ATOM 649 C CA . ASN A 1 80 ? 17.415 1.222 -10.489 1.00 93.19 80 ASN A CA 1
ATOM 650 C C . ASN A 1 80 ? 16.153 2.095 -10.460 1.00 93.19 80 ASN A C 1
ATOM 652 O O . ASN A 1 80 ? 15.688 2.465 -9.379 1.00 93.19 80 ASN A O 1
ATOM 656 N N . GLY A 1 81 ? 15.572 2.379 -11.630 1.00 94.00 81 GLY A N 1
ATOM 657 C CA . GLY A 1 81 ? 14.346 3.167 -11.742 1.00 94.00 81 GLY A CA 1
ATOM 658 C C . GLY A 1 81 ? 13.160 2.507 -11.038 1.00 94.00 81 GLY A C 1
ATOM 659 O O . GLY A 1 81 ? 12.477 3.150 -10.240 1.00 94.00 81 GLY A O 1
ATOM 660 N N . LEU A 1 82 ? 12.945 1.204 -11.244 1.00 94.62 82 LEU A N 1
ATOM 661 C CA . LEU A 1 82 ? 11.825 0.496 -10.622 1.00 94.62 82 LEU A CA 1
ATOM 662 C C . LEU A 1 82 ? 11.966 0.394 -9.096 1.00 94.62 82 LEU A C 1
ATOM 664 O O . LEU A 1 82 ? 10.992 0.613 -8.373 1.00 94.62 82 LEU A O 1
ATOM 668 N N . ASN A 1 83 ? 13.176 0.138 -8.590 1.00 94.69 83 ASN A N 1
ATOM 669 C CA . ASN A 1 83 ? 13.449 0.143 -7.151 1.00 94.69 83 ASN A CA 1
ATOM 670 C C . ASN A 1 83 ? 13.207 1.524 -6.528 1.00 94.69 83 ASN A C 1
ATOM 672 O O . ASN A 1 83 ? 12.655 1.622 -5.428 1.00 94.69 83 ASN A O 1
ATOM 676 N N . ALA A 1 84 ? 13.573 2.595 -7.232 1.00 94.56 84 ALA A N 1
ATOM 677 C CA . ALA A 1 84 ? 13.317 3.955 -6.781 1.00 94.56 84 ALA A CA 1
ATOM 678 C C . ALA A 1 84 ? 11.813 4.294 -6.780 1.00 94.56 84 ALA A C 1
ATOM 680 O O . ALA A 1 84 ? 11.328 4.876 -5.805 1.00 94.56 84 ALA A O 1
ATOM 681 N N . ILE A 1 85 ? 11.055 3.871 -7.803 1.00 94.94 85 ILE A N 1
ATOM 682 C CA . ILE A 1 85 ? 9.586 3.996 -7.830 1.00 94.94 85 ILE A CA 1
ATOM 683 C C . ILE A 1 85 ? 8.969 3.265 -6.637 1.00 94.94 85 ILE A C 1
ATOM 685 O O . ILE A 1 85 ? 8.187 3.862 -5.895 1.00 94.94 85 ILE A O 1
ATOM 689 N N . ARG A 1 86 ? 9.352 1.999 -6.420 1.00 95.50 86 ARG A N 1
ATOM 690 C CA . ARG A 1 86 ? 8.885 1.180 -5.293 1.00 95.50 86 ARG A CA 1
ATOM 691 C C . ARG A 1 86 ? 9.133 1.894 -3.968 1.00 95.50 86 ARG A C 1
ATOM 693 O O . ARG A 1 86 ? 8.193 2.127 -3.217 1.00 95.50 86 ARG A O 1
ATOM 700 N N . ALA A 1 87 ? 10.371 2.314 -3.704 1.00 94.12 87 ALA A N 1
ATOM 701 C CA . ALA A 1 87 ? 10.724 2.995 -2.461 1.00 94.12 87 ALA A CA 1
ATOM 702 C C . ALA A 1 87 ? 9.905 4.282 -2.237 1.00 94.12 87 ALA A C 1
ATOM 704 O O . ALA A 1 87 ? 9.454 4.548 -1.119 1.00 94.12 87 ALA A O 1
ATOM 705 N N . ASN A 1 88 ? 9.686 5.070 -3.294 1.00 93.38 88 ASN A N 1
ATOM 706 C CA . ASN A 1 88 ? 8.895 6.297 -3.230 1.00 93.38 88 ASN A CA 1
ATOM 707 C C . ASN A 1 88 ? 7.415 6.006 -2.923 1.00 93.38 88 ASN A C 1
ATOM 709 O O . ASN A 1 88 ? 6.850 6.579 -1.988 1.00 93.38 88 ASN A O 1
ATOM 713 N N . LEU A 1 89 ? 6.806 5.071 -3.657 1.00 94.50 89 LEU A N 1
ATOM 714 C CA . LEU A 1 89 ? 5.414 4.662 -3.465 1.00 94.50 89 LEU A CA 1
ATOM 715 C C . LEU A 1 89 ? 5.181 4.069 -2.075 1.00 94.50 89 LEU A C 1
ATOM 717 O O . LEU A 1 89 ? 4.276 4.520 -1.374 1.00 94.50 89 LEU A O 1
ATOM 721 N N . THR A 1 90 ? 6.028 3.136 -1.629 1.00 92.00 90 THR A N 1
ATOM 722 C CA . THR A 1 90 ? 5.924 2.541 -0.289 1.00 92.00 90 THR A CA 1
ATOM 723 C C . THR A 1 90 ? 5.980 3.619 0.795 1.00 92.00 90 THR A C 1
ATOM 725 O O . THR A 1 90 ? 5.182 3.590 1.732 1.00 92.00 90 THR A O 1
ATOM 728 N N . LYS A 1 91 ? 6.868 4.616 0.663 1.00 93.94 91 LYS A N 1
ATOM 729 C CA . LYS A 1 91 ? 6.966 5.726 1.623 1.00 93.94 91 LYS A CA 1
ATOM 730 C C . LYS A 1 91 ? 5.709 6.600 1.636 1.00 93.94 91 LYS A C 1
ATOM 732 O O . LYS A 1 91 ? 5.240 6.958 2.716 1.00 93.94 91 LYS A O 1
ATOM 737 N N . LYS A 1 92 ? 5.173 6.959 0.465 1.00 93.56 92 LYS A N 1
ATOM 738 C CA . LYS A 1 92 ? 3.957 7.782 0.346 1.00 93.56 92 LYS A CA 1
ATOM 739 C C . LYS A 1 92 ? 2.736 7.071 0.933 1.00 93.56 92 LYS A C 1
ATOM 741 O O . LYS A 1 92 ? 2.065 7.641 1.788 1.00 93.56 92 LYS A O 1
ATOM 746 N N . LEU A 1 93 ? 2.528 5.809 0.559 1.00 92.94 93 LEU A N 1
ATOM 747 C CA . LEU A 1 93 ? 1.438 4.969 1.065 1.00 92.94 93 LEU A CA 1
ATOM 748 C C . LEU A 1 93 ? 1.534 4.751 2.580 1.00 92.94 93 LEU A C 1
ATOM 750 O O . LEU A 1 93 ? 0.532 4.809 3.291 1.00 92.94 93 LEU A O 1
ATOM 754 N N . ALA A 1 94 ? 2.740 4.521 3.106 1.00 92.12 94 ALA A N 1
ATOM 755 C CA . ALA A 1 94 ? 2.938 4.376 4.546 1.00 92.12 94 ALA A CA 1
ATOM 756 C C . ALA A 1 94 ? 2.579 5.663 5.302 1.00 92.12 94 ALA A C 1
ATOM 758 O O . ALA A 1 94 ? 1.936 5.595 6.348 1.00 92.12 94 ALA A O 1
ATOM 759 N N . ARG A 1 95 ? 2.963 6.827 4.761 1.00 94.38 95 ARG A N 1
ATOM 760 C CA . ARG A 1 95 ? 2.645 8.130 5.352 1.00 94.38 95 ARG A CA 1
ATOM 761 C C . ARG A 1 95 ? 1.145 8.396 5.356 1.00 94.38 95 ARG A C 1
ATOM 763 O O . ARG A 1 95 ? 0.607 8.711 6.406 1.00 94.38 95 ARG A O 1
ATOM 770 N N . GLU A 1 96 ? 0.468 8.228 4.224 1.00 91.69 96 GLU A N 1
ATOM 771 C CA . GLU A 1 96 ? -0.976 8.469 4.163 1.00 91.69 96 GLU A CA 1
ATOM 772 C C . GLU A 1 96 ? -1.747 7.516 5.089 1.00 91.69 96 GLU A C 1
ATOM 774 O O . GLU A 1 96 ? -2.649 7.942 5.811 1.00 91.69 96 GLU A O 1
ATOM 779 N N . LYS A 1 97 ? -1.357 6.237 5.141 1.00 91.88 97 LYS A N 1
ATOM 780 C CA . LYS A 1 97 ? -1.939 5.280 6.087 1.00 91.88 97 LYS A CA 1
ATOM 781 C C . LYS A 1 97 ? -1.742 5.709 7.541 1.00 91.88 97 LYS A C 1
ATOM 783 O O . LYS A 1 97 ? -2.678 5.574 8.328 1.00 91.88 97 LYS A O 1
ATOM 788 N N . ALA A 1 98 ? -0.546 6.181 7.895 1.00 91.75 98 ALA A N 1
ATOM 789 C CA . ALA A 1 98 ? -0.252 6.674 9.236 1.00 91.75 98 ALA A CA 1
ATOM 790 C C . ALA A 1 98 ? -1.111 7.900 9.571 1.00 91.75 98 ALA A C 1
ATOM 792 O O . ALA A 1 98 ? -1.777 7.888 10.599 1.00 91.75 98 ALA A O 1
ATOM 793 N N . ASP A 1 99 ? -1.208 8.873 8.661 1.00 93.88 99 ASP A N 1
ATOM 794 C CA . ASP A 1 99 ? -2.025 10.078 8.843 1.00 93.88 99 ASP A CA 1
ATOM 795 C C . ASP A 1 99 ? -3.513 9.726 9.068 1.00 93.88 99 ASP A C 1
ATOM 797 O O . ASP A 1 99 ? -4.172 10.287 9.946 1.00 93.88 99 ASP A O 1
ATOM 801 N N . ILE A 1 100 ? -4.056 8.757 8.315 1.00 91.12 100 ILE A N 1
ATOM 802 C CA . ILE A 1 100 ? -5.436 8.276 8.509 1.00 91.12 100 ILE A CA 1
ATOM 803 C C . ILE A 1 100 ? -5.587 7.556 9.859 1.00 91.12 100 ILE A C 1
ATOM 805 O O . ILE A 1 100 ? -6.579 7.764 10.559 1.00 91.12 100 ILE A O 1
ATOM 809 N N . ALA A 1 101 ? -4.628 6.702 10.223 1.00 89.06 101 ALA A N 1
ATOM 810 C CA . ALA A 1 101 ? -4.671 5.922 11.458 1.00 89.06 101 ALA A CA 1
ATOM 811 C C . ALA A 1 101 ? -4.529 6.797 12.711 1.00 89.06 101 ALA A C 1
ATOM 813 O O . ALA A 1 101 ? -5.246 6.576 13.685 1.00 89.06 101 ALA A O 1
ATOM 814 N N . ASP A 1 102 ? -3.652 7.798 12.681 1.00 91.00 102 ASP A N 1
ATOM 815 C CA . ASP A 1 102 ? -3.476 8.744 13.779 1.00 91.00 102 ASP A CA 1
ATOM 816 C C . ASP A 1 102 ? -4.733 9.599 13.955 1.00 91.00 102 ASP A C 1
ATOM 818 O O . ASP A 1 102 ? -5.221 9.736 15.073 1.00 91.00 102 ASP A O 1
ATOM 822 N N . ARG A 1 103 ? -5.355 10.055 12.858 1.00 92.38 103 ARG A N 1
ATOM 823 C CA . ARG A 1 103 ? -6.622 10.792 12.939 1.00 92.38 103 ARG A CA 1
ATOM 824 C C . ARG A 1 103 ? -7.777 9.946 13.478 1.00 92.38 103 ARG A C 1
ATOM 826 O O . ARG A 1 103 ? -8.635 10.465 14.187 1.00 92.38 103 ARG A O 1
ATOM 833 N N . LEU A 1 104 ? -7.824 8.657 13.138 1.00 87.12 104 LEU A N 1
ATOM 834 C CA . LEU A 1 104 ? -8.782 7.726 13.738 1.00 87.12 104 LEU A CA 1
ATOM 835 C C . LEU A 1 104 ? -8.512 7.554 15.235 1.00 87.12 104 LEU A C 1
ATOM 837 O O . LEU A 1 104 ? -9.458 7.608 16.009 1.00 87.12 104 LEU A O 1
ATOM 841 N N . ARG A 1 105 ? -7.244 7.413 15.644 1.00 84.94 105 ARG A N 1
ATOM 842 C CA . ARG A 1 105 ? -6.866 7.297 17.058 1.00 84.94 105 ARG A CA 1
ATOM 843 C C . ARG A 1 105 ? -7.280 8.532 17.859 1.00 84.94 105 ARG A C 1
ATOM 845 O O . ARG A 1 105 ? -7.862 8.373 18.919 1.00 84.94 105 ARG A O 1
ATOM 852 N N . GLU A 1 106 ? -7.051 9.734 17.332 1.00 87.38 106 GLU A N 1
ATOM 853 C CA . GLU A 1 106 ? -7.487 10.987 17.967 1.00 87.38 106 GLU A CA 1
ATOM 854 C C . GLU A 1 106 ? -9.000 10.995 18.236 1.00 87.38 106 GLU A C 1
ATOM 856 O O . GLU A 1 106 ? -9.429 11.298 19.344 1.00 87.38 106 GLU A O 1
ATOM 861 N N . LEU A 1 107 ? -9.811 10.601 17.248 1.00 84.69 107 LEU A N 1
ATOM 862 C CA . LEU A 1 107 ? -11.270 10.536 17.397 1.00 84.69 107 LEU A CA 1
ATOM 863 C C . LEU A 1 107 ? -11.707 9.437 18.376 1.00 84.69 107 LEU A C 1
ATOM 865 O O . LEU A 1 107 ? -12.672 9.610 19.121 1.00 84.69 107 LEU A O 1
ATOM 869 N N . GLU A 1 108 ? -10.998 8.307 18.389 1.00 79.88 108 GLU A N 1
ATOM 870 C CA . GLU A 1 108 ? -11.241 7.225 19.342 1.00 79.88 108 GLU A CA 1
ATOM 871 C C . GLU A 1 108 ? -10.913 7.660 20.781 1.00 79.88 108 GLU A C 1
ATOM 873 O O . GLU A 1 108 ? -11.713 7.402 21.684 1.00 79.88 108 GLU A O 1
ATOM 878 N N . ASP A 1 109 ? -9.801 8.371 20.985 1.00 82.12 109 ASP A N 1
ATOM 879 C CA . ASP A 1 109 ? -9.379 8.915 22.280 1.00 82.12 109 ASP A CA 1
ATOM 880 C C . ASP A 1 109 ? -10.351 10.000 22.780 1.00 82.12 109 ASP A C 1
ATOM 882 O O . ASP A 1 109 ? -10.771 9.971 23.941 1.00 82.12 109 ASP A O 1
ATOM 886 N N . GLU A 1 110 ? -10.796 10.904 21.900 1.00 82.19 110 GLU A N 1
ATOM 887 C CA . GLU A 1 110 ? -11.842 11.892 22.203 1.00 82.19 110 GLU A CA 1
ATOM 888 C C . GLU A 1 110 ? -13.153 11.215 22.638 1.00 82.19 110 GLU A C 1
ATOM 890 O O . GLU A 1 110 ? -13.776 11.620 23.623 1.00 82.19 110 GLU A O 1
ATOM 895 N N . ALA A 1 111 ? -13.565 10.148 21.944 1.00 76.81 111 ALA A N 1
ATOM 896 C CA . ALA A 1 111 ? -14.769 9.388 22.282 1.00 76.81 111 ALA A CA 1
ATOM 897 C C . ALA A 1 111 ? -14.624 8.577 23.584 1.00 76.81 111 ALA A C 1
ATOM 899 O O . ALA A 1 111 ? -15.614 8.338 24.285 1.00 76.81 111 ALA A O 1
ATOM 900 N N . ALA A 1 112 ? -13.409 8.129 23.910 1.00 75.75 112 ALA A N 1
ATOM 901 C CA . ALA A 1 112 ? -13.107 7.426 25.152 1.00 75.75 112 ALA A CA 1
ATOM 902 C C . ALA A 1 112 ? -13.197 8.358 26.376 1.00 75.75 112 ALA A C 1
ATOM 904 O O . ALA A 1 112 ? -13.675 7.931 27.436 1.00 75.75 112 ALA A O 1
ATOM 905 N N . GLY A 1 113 ? -12.818 9.627 26.194 1.00 79.12 113 GLY A N 1
ATOM 906 C CA . GLY A 1 113 ? -12.919 10.703 27.175 1.00 79.12 113 GLY A CA 1
ATOM 907 C C . GLY A 1 113 ? -11.851 10.667 28.275 1.00 79.12 113 GLY A C 1
ATOM 908 O O . GLY A 1 113 ? -11.189 9.654 28.531 1.00 79.12 113 GLY A O 1
ATOM 909 N N . ASP A 1 114 ? -11.718 11.792 28.981 1.00 71.44 114 ASP A N 1
ATOM 910 C CA . ASP A 1 114 ? -10.797 11.940 30.107 1.00 71.44 114 ASP A CA 1
ATOM 911 C C . ASP A 1 114 ? -11.197 10.962 31.229 1.00 71.44 114 ASP A C 1
ATOM 913 O O . ASP A 1 114 ? -12.320 11.004 31.733 1.00 71.44 114 ASP A O 1
ATOM 917 N N . ASN A 1 115 ? -10.277 10.081 31.644 1.00 81.56 115 ASN A N 1
ATOM 918 C CA . ASN A 1 115 ? -10.459 8.962 32.598 1.00 81.56 115 ASN A CA 1
ATOM 919 C C . ASN A 1 115 ? -10.856 7.592 32.014 1.00 81.56 115 ASN A C 1
ATOM 921 O O . ASN A 1 115 ? -11.366 6.739 32.753 1.00 81.56 115 ASN A O 1
ATOM 925 N N . PHE A 1 116 ? -10.544 7.303 30.746 1.00 83.50 116 PHE A N 1
ATOM 926 C CA . PHE A 1 116 ? -10.777 5.969 30.172 1.00 83.50 116 PHE A CA 1
ATOM 927 C C . PHE A 1 116 ? -10.178 4.809 30.998 1.00 83.50 116 PHE A C 1
ATOM 929 O O . PHE A 1 116 ? -10.781 3.744 31.075 1.00 83.50 116 PHE A O 1
ATOM 936 N N . GLN A 1 117 ? -9.043 4.992 31.690 1.00 84.88 117 GLN A N 1
ATOM 937 C CA . GLN A 1 117 ? -8.482 3.940 32.561 1.00 84.88 117 GLN A CA 1
ATOM 938 C C . GLN A 1 117 ? -9.395 3.595 33.750 1.00 84.88 117 GLN A C 1
ATOM 940 O O . GLN A 1 117 ? -9.566 2.420 34.088 1.00 84.88 117 GLN A O 1
ATOM 945 N N . THR A 1 118 ? -10.017 4.602 34.365 1.00 88.06 118 THR A N 1
ATOM 946 C CA . THR A 1 118 ? -11.007 4.406 35.433 1.00 88.06 118 THR A CA 1
ATOM 947 C C . THR A 1 118 ? -12.246 3.709 34.880 1.00 88.06 118 THR A C 1
ATOM 949 O O . THR A 1 118 ? -12.700 2.718 35.451 1.00 88.06 118 THR A O 1
ATOM 952 N N . TYR A 1 119 ? -12.743 4.170 33.726 1.00 89.44 119 TYR A N 1
ATOM 953 C CA . TYR A 1 119 ? -13.876 3.549 33.036 1.00 89.44 119 TYR A CA 1
ATOM 954 C C . TYR A 1 119 ? -13.608 2.071 32.723 1.00 89.44 119 TYR A C 1
ATOM 956 O O . TYR A 1 119 ? -14.408 1.205 33.073 1.00 89.44 119 TYR A O 1
ATOM 964 N N . LEU A 1 120 ? -12.444 1.763 32.148 1.00 89.06 120 LEU A N 1
ATOM 965 C CA . LEU A 1 120 ? -12.018 0.407 31.816 1.00 89.06 120 LEU A CA 1
ATOM 966 C C . LEU A 1 120 ? -11.986 -0.501 33.045 1.00 89.06 120 LEU A C 1
ATOM 968 O O . LEU A 1 120 ? -12.517 -1.609 32.997 1.00 89.06 120 LEU A O 1
ATOM 972 N N . SER A 1 121 ? -11.418 -0.019 34.152 1.00 89.81 121 SER A N 1
ATOM 973 C CA . SER A 1 121 ? -11.298 -0.789 35.396 1.00 89.81 121 SER A CA 1
ATOM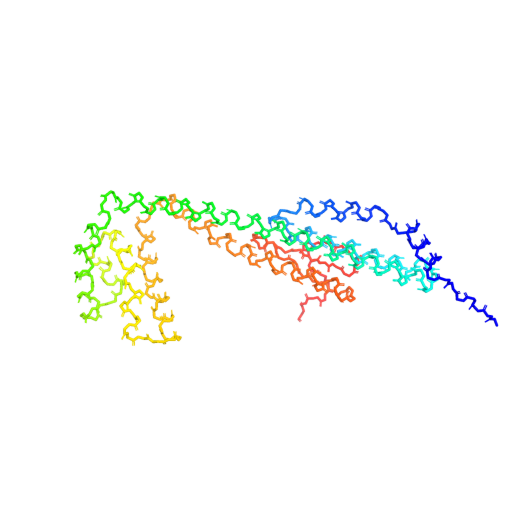 974 C C . SER A 1 121 ? -12.664 -1.117 36.007 1.00 89.81 121 SER A C 1
ATOM 976 O O . SER A 1 121 ? -12.852 -2.185 36.584 1.00 89.81 121 SER A O 1
ATOM 978 N N . MET A 1 122 ? -13.637 -0.215 35.852 1.00 90.88 122 MET A N 1
ATOM 979 C CA . MET A 1 122 ? -15.008 -0.424 36.318 1.00 90.88 122 MET A CA 1
ATOM 980 C C . MET A 1 122 ? -15.820 -1.337 35.393 1.00 90.88 122 MET A C 1
ATOM 982 O O . MET A 1 122 ? -16.617 -2.145 35.870 1.00 90.88 122 MET A O 1
ATOM 986 N N . ARG A 1 123 ? -15.660 -1.197 34.072 1.00 94.06 123 ARG A N 1
ATOM 987 C CA . ARG A 1 123 ? -16.496 -1.897 33.087 1.00 94.06 123 ARG A CA 1
ATOM 988 C C . ARG A 1 123 ? -16.012 -3.299 32.771 1.00 94.06 123 ARG A C 1
ATOM 990 O O . ARG A 1 123 ? -16.851 -4.188 32.632 1.00 94.06 123 ARG A O 1
ATOM 997 N N . TRP A 1 124 ? -14.700 -3.528 32.704 1.00 94.75 124 TRP A N 1
ATOM 998 C CA . TRP A 1 124 ? -14.157 -4.828 32.305 1.00 94.75 124 TRP A CA 1
ATOM 999 C C . TRP A 1 124 ? -14.719 -6.006 33.120 1.00 94.75 124 TRP A C 1
ATOM 1001 O O . TRP A 1 124 ? -15.207 -6.944 32.492 1.00 94.75 124 TRP A O 1
ATOM 1011 N N . PRO A 1 125 ? -14.794 -5.963 34.468 1.00 95.44 125 PRO A N 1
ATOM 1012 C CA . PRO A 1 125 ? -15.344 -7.079 35.240 1.00 95.44 125 PRO A CA 1
ATOM 1013 C C . PRO A 1 125 ? -16.803 -7.417 34.895 1.00 95.44 125 PRO A C 1
ATOM 1015 O O . PRO A 1 125 ? -17.218 -8.565 35.030 1.00 95.44 125 PRO A O 1
ATOM 1018 N N . LEU A 1 126 ? -17.599 -6.433 34.463 1.00 94.75 126 LEU A N 1
ATOM 1019 C CA . LEU A 1 126 ? -18.996 -6.642 34.071 1.00 94.75 126 LEU A CA 1
ATOM 1020 C C . LEU A 1 126 ? -19.091 -7.289 32.687 1.00 94.75 126 LEU A C 1
ATOM 1022 O O . LEU A 1 126 ? -19.858 -8.233 32.502 1.00 94.75 126 LEU A O 1
ATOM 1026 N N . LEU A 1 127 ? -18.292 -6.802 31.736 1.00 96.00 127 LEU A N 1
ATOM 1027 C CA . LEU A 1 127 ? -18.237 -7.340 30.376 1.00 96.00 127 LEU A CA 1
ATOM 1028 C C . LEU A 1 127 ? -17.659 -8.759 30.374 1.00 96.00 127 LEU A C 1
ATOM 1030 O O . LEU A 1 127 ? -18.231 -9.649 29.750 1.00 96.00 127 LEU A O 1
ATOM 1034 N N . GLN A 1 128 ? -16.590 -8.995 31.139 1.00 95.88 128 GLN A N 1
ATOM 1035 C CA . GLN A 1 128 ? -15.973 -10.310 31.293 1.00 95.88 128 GLN A CA 1
ATOM 1036 C C . GLN A 1 128 ? -16.971 -11.336 31.838 1.00 95.88 128 GLN A C 1
ATOM 1038 O O . GLN A 1 128 ? -17.135 -12.389 31.238 1.00 95.88 128 GLN A O 1
ATOM 1043 N N . ARG A 1 129 ? -17.730 -11.007 32.896 1.00 95.50 129 ARG A N 1
ATOM 1044 C CA . ARG A 1 129 ? -18.775 -11.905 33.428 1.00 95.50 129 ARG A CA 1
ATOM 1045 C C . ARG A 1 129 ? -19.831 -12.274 32.388 1.00 95.50 129 ARG A C 1
ATOM 1047 O O . ARG A 1 129 ? -20.333 -13.392 32.405 1.00 95.50 129 ARG A O 1
ATOM 1054 N N . ALA A 1 130 ? -20.196 -11.342 31.512 1.00 94.88 130 ALA A N 1
ATOM 1055 C CA . ALA A 1 130 ? -21.171 -11.603 30.462 1.00 94.88 130 ALA A CA 1
ATOM 1056 C C . ALA A 1 130 ? -20.607 -12.556 29.390 1.00 94.88 130 ALA A C 1
ATOM 1058 O O . ALA A 1 130 ? -21.309 -13.478 28.977 1.00 94.88 130 ALA A O 1
ATOM 1059 N N . LEU A 1 131 ? -19.337 -12.381 29.010 1.00 95.00 131 LEU A N 1
ATOM 1060 C CA . LEU A 1 131 ? -18.618 -13.296 28.115 1.00 95.00 131 LEU A CA 1
ATOM 1061 C C . LEU A 1 131 ? -18.422 -14.685 28.751 1.00 95.00 131 LEU A C 1
ATOM 1063 O O . LEU A 1 131 ? -18.597 -15.703 28.086 1.00 95.00 131 LEU A O 1
ATOM 1067 N N . ASP A 1 132 ? -18.110 -14.747 30.047 1.00 94.50 132 ASP A N 1
ATOM 1068 C CA . ASP A 1 132 ? -17.957 -15.998 30.806 1.00 94.50 132 ASP A CA 1
ATOM 1069 C C . ASP A 1 132 ? -19.284 -16.747 30.969 1.00 94.50 132 ASP A C 1
ATOM 1071 O O . ASP A 1 132 ? -19.308 -17.974 31.005 1.00 94.50 132 ASP A O 1
ATOM 1075 N N . ALA A 1 133 ? -20.402 -16.017 30.997 1.00 94.38 133 ALA A N 1
ATOM 1076 C CA . ALA A 1 133 ? -21.749 -16.580 30.951 1.00 94.38 133 ALA A CA 1
ATOM 1077 C C . ALA A 1 133 ? -22.153 -17.093 29.552 1.00 94.38 133 ALA A C 1
ATOM 1079 O O . ALA A 1 133 ? -23.296 -17.507 29.365 1.00 94.38 133 ALA A O 1
ATOM 1080 N N . GLY A 1 134 ? -21.241 -17.060 28.575 1.00 92.62 134 GLY A N 1
ATOM 1081 C CA . GLY A 1 134 ? -21.444 -17.597 27.231 1.00 92.62 134 GLY A CA 1
ATOM 1082 C C . GLY A 1 134 ? -22.094 -16.633 26.240 1.00 92.62 134 GLY A C 1
ATOM 1083 O O . GLY A 1 134 ? -22.468 -17.072 25.156 1.00 92.62 134 GLY A O 1
ATOM 1084 N N . ARG A 1 135 ? -22.235 -15.342 26.576 1.00 94.81 135 ARG A N 1
ATOM 1085 C CA . ARG A 1 135 ? -22.733 -14.345 25.617 1.00 94.81 135 ARG A CA 1
ATOM 1086 C C . ARG A 1 135 ? -21.679 -14.022 24.566 1.00 94.81 135 ARG A C 1
ATOM 1088 O O . ARG A 1 135 ? -20.491 -13.944 24.884 1.00 94.81 135 ARG A O 1
ATOM 1095 N N . SER A 1 136 ? -22.118 -13.774 23.336 1.00 93.38 136 SER A N 1
ATOM 1096 C CA . SER A 1 136 ? -21.230 -13.289 22.276 1.00 93.38 136 SER A CA 1
ATOM 1097 C C . SER A 1 136 ? -20.823 -11.831 22.501 1.00 93.38 136 SER A C 1
ATOM 1099 O O . SER A 1 136 ? -21.439 -11.094 23.278 1.00 93.38 136 SER A O 1
ATOM 1101 N N . VAL A 1 137 ? -19.785 -11.380 21.794 1.00 95.06 137 VAL A N 1
ATOM 1102 C CA . VAL A 1 137 ? -19.331 -9.986 21.866 1.00 95.06 137 VAL A CA 1
ATOM 1103 C C . VAL A 1 137 ? -20.422 -9.039 21.367 1.00 95.06 137 VAL A C 1
ATOM 1105 O O . VAL A 1 137 ? -20.699 -8.025 22.013 1.00 95.06 137 VAL A O 1
ATOM 1108 N N . ALA A 1 138 ? -21.103 -9.404 20.281 1.00 91.88 138 ALA A N 1
ATOM 1109 C CA . ALA A 1 138 ? -22.248 -8.670 19.761 1.00 91.88 138 ALA A CA 1
ATOM 1110 C C . ALA A 1 138 ? -23.384 -8.539 20.791 1.00 91.88 138 ALA A C 1
ATOM 1112 O O . ALA A 1 138 ? -23.933 -7.450 20.955 1.00 91.88 138 ALA A O 1
ATOM 1113 N N . GLU A 1 139 ? -23.718 -9.606 21.524 1.00 94.25 139 GLU A N 1
ATOM 1114 C CA . GLU A 1 139 ? -24.759 -9.573 22.562 1.00 94.25 139 GLU A CA 1
ATOM 1115 C C . GLU A 1 139 ? -24.372 -8.681 23.746 1.00 94.25 139 GLU A C 1
ATOM 1117 O O . GLU A 1 139 ? -25.200 -7.923 24.260 1.00 94.25 139 GLU A O 1
ATOM 1122 N N . VAL A 1 140 ? -23.108 -8.747 24.176 1.00 95.62 140 VAL A N 1
ATOM 1123 C CA . VAL A 1 140 ? -22.578 -7.897 25.251 1.00 95.62 140 VAL A CA 1
ATOM 1124 C C . VAL A 1 140 ? -22.649 -6.420 24.858 1.00 95.62 140 VAL A C 1
ATOM 1126 O O . VAL A 1 140 ? -23.134 -5.594 25.635 1.00 95.62 140 VAL A O 1
ATOM 1129 N N . LEU A 1 141 ? -22.225 -6.086 23.639 1.00 94.12 141 LEU A N 1
ATOM 1130 C CA . LEU A 1 141 ? -22.258 -4.719 23.120 1.00 94.12 141 LEU A CA 1
ATOM 1131 C C . LEU A 1 141 ? -23.683 -4.203 22.893 1.00 94.12 141 LEU A C 1
ATOM 1133 O O . LEU A 1 141 ? -23.992 -3.058 23.238 1.00 94.12 141 LEU A O 1
ATOM 1137 N N . ALA A 1 142 ? -24.580 -5.046 22.375 1.00 91.19 142 ALA A N 1
ATOM 1138 C CA . ALA A 1 142 ? -25.990 -4.708 22.200 1.00 91.19 142 ALA A CA 1
ATOM 1139 C C . ALA A 1 142 ? -26.669 -4.364 23.535 1.00 91.19 142 ALA A C 1
ATOM 1141 O O . ALA A 1 142 ? -27.470 -3.432 23.588 1.00 91.19 142 ALA A O 1
ATOM 1142 N N . ALA A 1 143 ? -26.320 -5.072 24.614 1.00 90.38 143 ALA A N 1
ATOM 1143 C CA . ALA A 1 143 ? -26.852 -4.813 25.951 1.00 90.38 143 ALA A CA 1
ATOM 1144 C C . ALA A 1 143 ? -26.259 -3.560 26.620 1.00 90.38 143 ALA A C 1
ATOM 1146 O O . ALA A 1 143 ? -26.934 -2.924 27.427 1.00 90.38 143 ALA A O 1
ATOM 1147 N N . SER A 1 144 ? -25.008 -3.211 26.310 1.00 86.00 144 SER A N 1
ATOM 1148 C CA . SER A 1 144 ? -24.347 -2.027 26.865 1.00 86.00 144 SER A CA 1
ATOM 1149 C C . SER A 1 144 ? -24.914 -0.719 26.308 1.00 86.00 144 SER A C 1
ATOM 1151 O O . SER A 1 144 ? -25.228 0.202 27.063 1.00 86.00 144 SER A O 1
ATOM 1153 N N . GLY A 1 145 ? -24.995 -0.617 24.979 1.00 81.75 145 GLY A N 1
ATOM 1154 C CA . GLY A 1 145 ? -25.353 0.620 24.285 1.00 81.75 145 GLY A CA 1
ATOM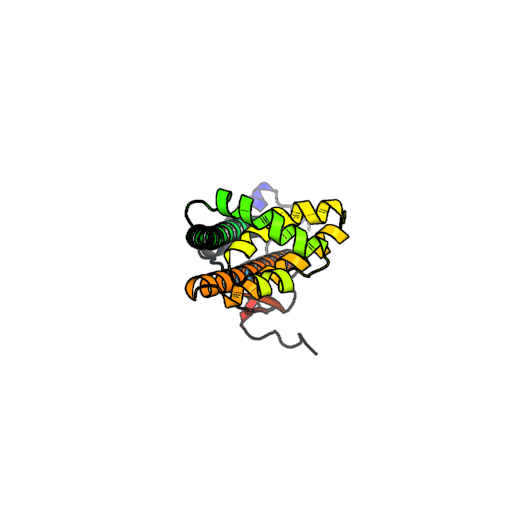 1155 C C . GLY A 1 145 ? -24.290 1.735 24.319 1.00 81.75 145 GLY A C 1
ATOM 1156 O O . GLY A 1 145 ? -24.430 2.687 23.546 1.00 81.75 145 GLY A O 1
ATOM 1157 N N . ASP A 1 146 ? -23.238 1.619 25.141 1.00 88.62 146 ASP A N 1
ATOM 1158 C CA . ASP A 1 146 ? -22.140 2.586 25.270 1.00 88.62 146 ASP A CA 1
ATOM 1159 C C . ASP A 1 146 ? -20.947 2.170 24.407 1.00 88.62 146 ASP A C 1
ATOM 1161 O O . ASP A 1 146 ? -20.375 1.090 24.567 1.00 88.62 146 ASP A O 1
ATOM 1165 N N . ARG A 1 147 ? -20.547 3.055 23.490 1.00 87.56 147 ARG A N 1
ATOM 1166 C CA . ARG A 1 147 ? -19.434 2.806 22.571 1.00 87.56 147 ARG A CA 1
ATOM 1167 C C . ARG A 1 147 ? -18.123 2.533 23.305 1.00 87.56 147 ARG A C 1
ATOM 1169 O O . ARG A 1 147 ? -17.308 1.762 22.814 1.00 87.56 147 ARG A O 1
ATOM 1176 N N . ARG A 1 148 ? -17.924 3.088 24.502 1.00 89.88 148 ARG A N 1
ATOM 1177 C CA . ARG A 1 148 ? -16.666 2.916 25.237 1.00 89.88 148 ARG A CA 1
ATOM 1178 C C . ARG A 1 148 ? -16.395 1.473 25.653 1.00 89.88 148 ARG A C 1
ATOM 1180 O O . ARG A 1 148 ? -15.235 1.088 25.791 1.00 89.88 148 ARG A O 1
ATOM 1187 N N . ASP A 1 149 ? -17.436 0.653 25.782 1.00 92.06 149 ASP A N 1
ATOM 1188 C CA . ASP A 1 149 ? -17.277 -0.772 26.067 1.00 92.06 149 ASP A CA 1
ATOM 1189 C C . ASP A 1 149 ? -16.627 -1.536 24.906 1.00 92.06 149 ASP A C 1
ATOM 1191 O O . ASP A 1 149 ? -15.910 -2.504 25.150 1.00 92.06 149 ASP A O 1
ATOM 1195 N N . ALA A 1 150 ? -16.773 -1.075 23.659 1.00 91.06 150 ALA A N 1
ATOM 1196 C CA . ALA A 1 150 ? -16.049 -1.638 22.520 1.00 91.06 150 ALA A CA 1
ATOM 1197 C C . ALA A 1 150 ? -14.527 -1.490 22.681 1.00 91.06 150 ALA A C 1
ATOM 1199 O O . ALA A 1 150 ? -13.785 -2.443 22.429 1.00 91.06 150 ALA A O 1
ATOM 1200 N N . TYR A 1 151 ? -14.050 -0.343 23.177 1.00 88.69 151 TYR A N 1
ATOM 1201 C CA . TYR A 1 151 ? -12.627 -0.143 23.477 1.00 88.69 151 TYR A CA 1
ATOM 1202 C C . TYR A 1 151 ? -12.155 -1.027 24.632 1.00 88.69 151 TYR A C 1
ATOM 1204 O O . TYR A 1 151 ? -11.066 -1.603 24.570 1.00 88.69 151 TYR A O 1
ATOM 1212 N N . VAL A 1 152 ? -12.981 -1.177 25.675 1.00 92.06 152 VAL A N 1
ATOM 1213 C CA . VAL A 1 152 ? -12.680 -2.079 26.796 1.00 92.06 152 VAL A CA 1
ATOM 1214 C C . VAL A 1 152 ? -12.542 -3.518 26.298 1.00 92.06 152 VAL A C 1
ATOM 1216 O O . VAL A 1 152 ? -11.578 -4.195 26.660 1.00 92.06 152 VAL A O 1
ATOM 1219 N N . LEU A 1 153 ? -13.446 -3.971 25.427 1.00 94.06 153 LEU A N 1
ATOM 1220 C CA . LEU A 1 153 ? -13.390 -5.303 24.829 1.00 94.06 153 LEU A CA 1
ATOM 1221 C C . LEU A 1 153 ? -12.151 -5.480 23.946 1.00 94.06 153 LEU A C 1
ATOM 1223 O O . LEU A 1 153 ? -11.413 -6.438 24.156 1.00 94.06 153 LEU A O 1
ATOM 1227 N N . ARG A 1 154 ? -11.850 -4.550 23.027 1.00 91.62 154 ARG A N 1
ATOM 1228 C CA . ARG A 1 154 ? -10.644 -4.636 22.174 1.00 91.62 154 ARG A CA 1
ATOM 1229 C C . ARG A 1 154 ? -9.357 -4.789 22.973 1.00 91.62 154 ARG A C 1
ATOM 1231 O O . ARG A 1 154 ? -8.471 -5.532 22.566 1.00 91.62 154 ARG A O 1
ATOM 1238 N N . ARG A 1 155 ? -9.254 -4.090 24.105 1.00 90.75 155 ARG A N 1
ATOM 1239 C CA . ARG A 1 155 ? -8.048 -4.101 24.934 1.00 90.75 155 ARG A CA 1
ATOM 1240 C C . ARG A 1 155 ? -7.873 -5.391 25.736 1.00 90.75 155 ARG A C 1
ATOM 1242 O O . ARG A 1 155 ? -6.737 -5.788 25.970 1.00 90.75 155 ARG A O 1
ATOM 1249 N N . ASN A 1 156 ? -8.962 -6.037 26.155 1.00 93.75 156 ASN A N 1
ATOM 1250 C CA . ASN A 1 156 ? -8.905 -7.171 27.085 1.00 93.75 156 ASN A CA 1
ATOM 1251 C C . ASN A 1 156 ? -9.223 -8.534 26.443 1.00 93.75 156 ASN A C 1
ATOM 1253 O O . ASN A 1 156 ? -8.797 -9.563 26.966 1.00 93.75 156 ASN A O 1
ATOM 1257 N N . LEU A 1 157 ? -9.917 -8.568 25.298 1.00 95.00 157 LEU A N 1
ATOM 1258 C CA . LEU A 1 157 ? -10.223 -9.805 24.569 1.00 95.00 157 LEU A CA 1
ATOM 1259 C C . LEU A 1 157 ? -8.983 -10.634 24.202 1.00 95.00 157 LEU A C 1
ATOM 1261 O O . LEU A 1 157 ? -9.060 -11.849 24.373 1.00 95.00 157 LEU A O 1
ATOM 1265 N N . PRO A 1 158 ? -7.846 -10.055 23.752 1.00 95.19 158 PRO A N 1
ATOM 1266 C CA . PRO A 1 158 ? -6.653 -10.850 23.467 1.00 95.19 158 PRO A CA 1
ATOM 1267 C C . PRO A 1 158 ? -6.187 -11.668 24.675 1.00 95.19 158 PRO A C 1
ATOM 1269 O O . PRO A 1 158 ? -5.878 -12.846 24.530 1.00 95.19 158 PRO A O 1
ATOM 1272 N N . LEU A 1 159 ? -6.201 -11.076 25.874 1.00 93.69 159 LEU A N 1
ATOM 1273 C CA . LEU A 1 159 ? -5.829 -11.780 27.099 1.00 93.69 159 LEU A CA 1
ATOM 1274 C C . LEU A 1 159 ? -6.837 -12.895 27.409 1.00 93.69 159 LEU A C 1
ATOM 1276 O O . LEU A 1 159 ? -6.443 -14.052 27.525 1.00 93.69 159 LEU A O 1
ATOM 1280 N N . LEU A 1 160 ? -8.134 -12.572 27.433 1.00 93.38 160 LEU A N 1
ATOM 1281 C CA . LEU A 1 160 ? -9.197 -13.538 27.736 1.00 93.38 160 LEU A CA 1
ATOM 1282 C C . LEU A 1 160 ? -9.211 -14.735 26.766 1.00 93.38 160 LEU A C 1
ATOM 1284 O O . LEU A 1 160 ? -9.415 -15.875 27.176 1.00 93.38 160 LEU A O 1
ATOM 1288 N N . LEU A 1 161 ? -9.014 -14.488 25.469 1.00 93.94 161 LEU A N 1
ATOM 1289 C CA . LEU A 1 161 ? -9.021 -15.538 24.450 1.00 93.94 161 LEU A CA 1
ATOM 1290 C C . LEU A 1 161 ? -7.747 -16.382 24.488 1.00 93.94 161 LEU A C 1
ATOM 1292 O O . LEU A 1 161 ? -7.822 -17.579 24.218 1.00 93.94 161 LEU A O 1
ATOM 1296 N N . SER A 1 162 ? -6.603 -15.800 24.860 1.00 94.25 162 SER A N 1
ATOM 1297 C CA . SER A 1 162 ? -5.340 -16.542 24.984 1.00 94.25 162 SER A CA 1
ATOM 1298 C C . SER A 1 162 ? -5.355 -17.589 26.107 1.00 94.25 162 SER A C 1
ATOM 1300 O O . SER A 1 162 ? -4.608 -18.560 26.051 1.00 94.25 162 SER A O 1
ATOM 1302 N N . GLU A 1 163 ? -6.244 -17.441 27.095 1.00 92.38 163 GLU A N 1
ATOM 1303 C CA . GLU A 1 163 ? -6.463 -18.438 28.154 1.00 92.38 163 GLU A CA 1
ATOM 1304 C C . GLU A 1 163 ? -7.242 -19.673 27.660 1.00 92.38 163 GLU A C 1
ATOM 1306 O O . GLU A 1 163 ? -7.229 -20.715 28.314 1.00 92.38 163 GLU A O 1
ATOM 1311 N N . ARG A 1 164 ? -7.938 -19.566 26.516 1.00 91.50 164 ARG A N 1
ATOM 1312 C CA . ARG A 1 164 ? -8.863 -20.591 25.988 1.00 91.50 164 ARG A CA 1
ATOM 1313 C C . ARG A 1 164 ? -8.394 -21.220 24.683 1.00 91.50 164 ARG A C 1
ATOM 1315 O O . ARG A 1 164 ? -8.679 -22.387 24.429 1.00 91.50 164 ARG A O 1
ATOM 1322 N N . TYR A 1 165 ? -7.704 -20.445 23.857 1.00 93.88 165 TYR A N 1
ATOM 1323 C CA . TYR A 1 165 ? -7.280 -20.826 22.518 1.00 93.88 165 TYR A CA 1
ATOM 1324 C C . TYR A 1 165 ? -5.780 -20.598 22.357 1.00 93.88 165 TYR A C 1
ATOM 1326 O O . TYR A 1 165 ? -5.206 -19.699 22.968 1.00 93.88 165 TYR A O 1
ATOM 1334 N N . THR A 1 166 ? -5.140 -21.379 21.488 1.00 90.62 166 THR A N 1
ATOM 1335 C CA . THR A 1 166 ? -3.723 -21.199 21.148 1.00 90.62 166 THR A CA 1
ATOM 1336 C C . THR A 1 166 ? -3.508 -21.280 19.639 1.00 90.62 166 THR A C 1
ATOM 1338 O O . THR A 1 166 ? -4.335 -21.823 18.905 1.00 90.62 166 THR A O 1
ATOM 1341 N N . GLY A 1 167 ? -2.403 -20.700 19.163 1.00 92.25 167 GLY A N 1
ATOM 1342 C CA . GLY A 1 167 ? -2.029 -20.719 17.749 1.00 92.25 167 GLY A CA 1
ATOM 1343 C C . GLY A 1 167 ? -3.126 -20.172 16.832 1.00 92.25 167 GLY A C 1
ATOM 1344 O O . GLY A 1 167 ? -3.653 -19.084 17.050 1.00 92.25 167 GLY A O 1
ATOM 1345 N N . ARG A 1 168 ? -3.479 -20.946 15.804 1.00 92.25 168 ARG A N 1
ATOM 1346 C CA . ARG A 1 168 ? -4.436 -20.532 14.770 1.00 92.25 168 ARG A CA 1
ATOM 1347 C C . ARG A 1 168 ? -5.861 -20.345 15.299 1.00 92.25 168 ARG A C 1
ATOM 1349 O O . ARG A 1 168 ? -6.556 -19.444 14.842 1.00 92.25 168 ARG A O 1
ATOM 1356 N N . ASP A 1 169 ? -6.290 -21.156 16.264 1.00 92.25 169 ASP A N 1
ATOM 1357 C CA . ASP A 1 169 ? -7.642 -21.048 16.826 1.00 92.25 169 ASP A CA 1
ATOM 1358 C C . ASP A 1 169 ? -7.806 -19.746 17.619 1.00 92.25 169 ASP A C 1
ATOM 1360 O O . ASP A 1 169 ? -8.865 -19.122 17.578 1.00 92.25 169 ASP A O 1
ATOM 1364 N N . PHE A 1 170 ? -6.732 -19.286 18.273 1.00 94.38 170 PHE A N 1
ATOM 1365 C CA . PHE A 1 170 ? -6.696 -17.977 18.922 1.00 94.38 170 PHE A CA 1
ATOM 1366 C C . PHE A 1 170 ? -6.843 -16.842 17.908 1.00 94.38 170 PHE A C 1
ATOM 1368 O O . PHE A 1 170 ? -7.655 -15.944 18.117 1.00 94.38 170 PHE A O 1
ATOM 1375 N N . GLU A 1 171 ? -6.101 -16.890 16.799 1.00 92.12 171 GLU A N 1
ATOM 1376 C CA . GLU A 1 171 ? -6.184 -15.864 15.754 1.00 92.12 171 GLU A CA 1
ATOM 1377 C C . GLU A 1 171 ? -7.586 -15.783 15.146 1.00 92.12 171 GLU A C 1
ATOM 1379 O O . GLU A 1 171 ? -8.129 -14.687 15.011 1.00 92.12 171 GLU A O 1
ATOM 1384 N N . ILE A 1 172 ? -8.196 -16.931 14.832 1.00 93.44 172 ILE A N 1
ATOM 1385 C CA . ILE A 1 172 ? -9.555 -16.996 14.278 1.00 93.44 172 ILE A CA 1
ATOM 1386 C C . ILE A 1 172 ? -10.570 -16.440 15.283 1.00 93.44 172 ILE A C 1
ATOM 1388 O O . ILE A 1 172 ? -11.397 -15.601 14.918 1.00 93.44 172 ILE A O 1
ATOM 1392 N N . ALA A 1 173 ? -10.498 -16.864 16.549 1.00 91.94 173 ALA A N 1
ATOM 1393 C CA . ALA A 1 173 ? -11.404 -16.391 17.592 1.00 91.94 173 ALA A CA 1
ATOM 1394 C C . ALA A 1 173 ? -11.264 -14.878 17.827 1.00 91.94 173 ALA A C 1
ATOM 1396 O O . ALA A 1 173 ? -12.268 -14.168 17.924 1.00 91.94 173 ALA A O 1
ATOM 1397 N N . LEU A 1 174 ? -10.029 -14.370 17.877 1.00 94.56 174 LEU A N 1
ATOM 1398 C CA . LEU A 1 174 ? -9.762 -12.948 18.061 1.00 94.56 174 LEU A CA 1
ATOM 1399 C C . LEU A 1 174 ? -10.249 -12.129 16.862 1.00 94.56 174 LEU A C 1
ATOM 1401 O O . LEU A 1 174 ? -10.899 -11.105 17.059 1.00 94.56 174 LEU A O 1
ATOM 1405 N N . GLN A 1 175 ? -9.991 -12.576 15.631 1.00 93.19 175 GLN A N 1
ATOM 1406 C CA . GLN A 1 175 ? -10.489 -11.902 14.430 1.00 93.19 175 GLN A CA 1
ATOM 1407 C C . GLN A 1 175 ? -12.018 -11.862 14.388 1.00 93.19 175 GLN A C 1
ATOM 1409 O O . GLN A 1 175 ? -12.581 -10.803 14.116 1.00 93.19 175 GLN A O 1
ATOM 1414 N N . GLY A 1 176 ? -12.690 -12.975 14.704 1.00 95.06 176 GLY A N 1
ATOM 1415 C CA . GLY A 1 176 ? -14.152 -13.031 14.773 1.00 95.06 176 GLY A CA 1
ATOM 1416 C C . GLY A 1 176 ? -14.720 -12.047 15.797 1.00 95.06 176 GLY A C 1
ATOM 1417 O O . GLY A 1 176 ? -15.582 -11.233 15.468 1.00 95.06 176 GLY A O 1
ATOM 1418 N N . ALA A 1 177 ? -14.166 -12.043 17.012 1.00 93.75 177 ALA A N 1
ATOM 1419 C CA . ALA A 1 177 ? -14.576 -11.121 18.066 1.00 93.75 177 ALA A CA 1
ATOM 1420 C C . ALA A 1 177 ? -14.353 -9.647 17.678 1.00 93.75 177 ALA A C 1
ATOM 1422 O O . ALA A 1 177 ? -15.234 -8.814 17.873 1.00 93.75 177 ALA A O 1
ATOM 1423 N N . LEU A 1 178 ? -13.198 -9.308 17.094 1.00 93.38 178 LEU A N 1
ATOM 1424 C CA . LEU A 1 178 ? -12.906 -7.943 16.644 1.00 93.38 178 LEU A CA 1
ATOM 1425 C C . LEU A 1 178 ? -13.824 -7.493 15.497 1.00 93.38 178 LEU A C 1
ATOM 1427 O O . LEU A 1 178 ? -14.205 -6.321 15.460 1.00 93.38 178 LEU A O 1
ATOM 1431 N N . ALA A 1 179 ? -14.212 -8.409 14.606 1.00 92.31 179 ALA A N 1
ATOM 1432 C CA . ALA A 1 179 ? -15.163 -8.132 13.534 1.00 92.31 179 ALA A CA 1
ATOM 1433 C C . ALA A 1 179 ? -16.567 -7.816 14.078 1.00 92.31 179 ALA A C 1
ATOM 1435 O O . ALA A 1 179 ? -17.205 -6.876 13.603 1.00 92.31 179 ALA A O 1
ATOM 1436 N N . GLU A 1 180 ? -17.029 -8.532 15.110 1.00 93.31 180 GLU A N 1
ATOM 1437 C CA . GLU A 1 180 ? -18.294 -8.218 15.794 1.00 93.31 180 GLU A CA 1
ATOM 1438 C C . GLU A 1 180 ? -18.273 -6.816 16.422 1.00 93.31 180 GLU A C 1
ATOM 1440 O O . GLU A 1 180 ? -19.235 -6.058 16.275 1.00 93.31 180 GLU A O 1
ATOM 1445 N N . ILE A 1 181 ? -17.162 -6.441 17.073 1.00 92.75 181 ILE A N 1
ATOM 1446 C CA . ILE A 1 181 ? -16.993 -5.096 17.648 1.00 92.75 181 ILE A CA 1
ATOM 1447 C C . ILE A 1 181 ? -17.058 -4.034 16.554 1.00 92.75 181 ILE A C 1
ATOM 1449 O O . ILE A 1 181 ? -17.756 -3.033 16.704 1.00 92.75 181 ILE A O 1
ATOM 1453 N N . GLU A 1 182 ? -16.325 -4.235 15.457 1.00 89.31 182 GLU A N 1
ATOM 1454 C CA . GLU A 1 182 ? -16.310 -3.282 14.351 1.00 89.31 182 GLU A CA 1
ATOM 1455 C C . GLU A 1 182 ? -17.703 -3.103 13.740 1.00 89.31 182 GLU A C 1
ATOM 1457 O O . GLU A 1 182 ? -18.134 -1.969 13.524 1.00 89.31 182 GLU A O 1
ATOM 1462 N N . LEU A 1 183 ? -18.420 -4.201 13.492 1.00 90.25 183 LEU A N 1
ATOM 1463 C CA . LEU A 1 183 ? -19.761 -4.156 12.921 1.00 90.25 183 LEU A CA 1
ATOM 1464 C C . LEU A 1 183 ? -20.731 -3.379 13.819 1.00 90.25 183 LEU A C 1
ATOM 1466 O O . LEU A 1 183 ? -21.482 -2.538 13.326 1.00 90.25 183 LEU A O 1
ATOM 1470 N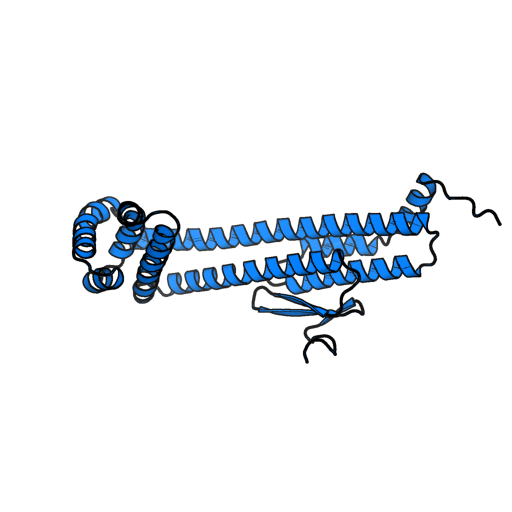 N . TRP A 1 184 ? -20.697 -3.635 15.128 1.00 90.44 184 TRP A N 1
ATOM 1471 C CA . TRP A 1 184 ? -21.549 -2.937 16.087 1.00 90.44 184 TRP A CA 1
ATOM 1472 C C . TRP A 1 184 ? -21.201 -1.445 16.187 1.00 90.44 184 TRP A C 1
ATOM 1474 O O . TRP A 1 184 ? -22.091 -0.591 16.145 1.00 90.44 184 TRP A O 1
ATOM 1484 N N . GLU A 1 185 ? -19.912 -1.105 16.266 1.00 88.50 185 GLU A N 1
ATOM 1485 C CA . GLU A 1 185 ? -19.483 0.286 16.409 1.00 88.50 185 GLU A CA 1
ATOM 1486 C C . GLU A 1 185 ? -19.784 1.144 15.185 1.00 88.50 185 GLU A C 1
ATOM 1488 O O . GLU A 1 185 ? -20.010 2.341 15.349 1.00 88.50 185 GLU A O 1
ATOM 1493 N N . ARG A 1 186 ? -19.834 0.578 13.972 1.00 86.56 186 ARG A N 1
ATOM 1494 C CA . ARG A 1 186 ? -20.232 1.340 12.774 1.00 86.56 186 ARG A CA 1
ATOM 1495 C C . ARG A 1 186 ? -21.585 2.033 12.950 1.00 86.56 186 ARG A C 1
ATOM 1497 O O . ARG A 1 186 ? -21.765 3.131 12.440 1.00 86.56 186 ARG A O 1
ATOM 1504 N N . GLY A 1 187 ? -22.505 1.450 13.724 1.00 84.81 187 GLY A N 1
ATOM 1505 C CA . GLY A 1 187 ? -23.791 2.072 14.062 1.00 84.81 187 GLY A CA 1
ATOM 1506 C C . GLY A 1 187 ? -23.715 3.205 15.099 1.00 84.81 187 GLY A C 1
ATOM 1507 O O . GLY A 1 187 ? -24.733 3.825 15.400 1.00 84.81 187 GLY A O 1
ATOM 1508 N N . LYS A 1 188 ? -22.538 3.455 15.682 1.00 85.31 188 LYS A N 1
ATOM 1509 C CA . LYS A 1 188 ? -22.281 4.432 16.755 1.00 85.31 188 LYS A CA 1
ATOM 1510 C C . LYS A 1 188 ? -21.207 5.464 16.397 1.00 85.31 188 LYS A C 1
ATOM 1512 O O . LYS A 1 188 ? -20.989 6.394 17.170 1.00 85.31 188 LYS A O 1
ATOM 1517 N N . MET A 1 189 ? -20.512 5.284 15.278 1.00 87.00 189 MET A N 1
ATOM 1518 C CA . MET A 1 189 ? -19.480 6.199 14.800 1.00 87.00 189 MET A CA 1
ATOM 1519 C C . MET A 1 189 ? -20.087 7.496 14.266 1.00 87.00 189 MET A C 1
ATOM 1521 O O . MET A 1 189 ? -21.185 7.513 13.708 1.00 87.00 189 MET A O 1
ATOM 1525 N N . SER A 1 190 ? -19.337 8.585 14.404 1.00 87.56 190 SER A N 1
ATOM 1526 C CA . SER A 1 190 ? -19.631 9.831 13.707 1.00 87.56 190 SER A CA 1
ATOM 1527 C C . SER A 1 190 ? -19.446 9.668 12.195 1.00 87.56 190 SER A C 1
ATOM 1529 O O . SER A 1 190 ? -18.688 8.820 11.717 1.00 87.56 190 SER A O 1
ATOM 1531 N N . GLU A 1 191 ? -20.098 10.534 11.419 1.00 90.00 191 GLU A N 1
ATOM 1532 C CA . GLU A 1 191 ? -19.940 10.561 9.961 1.00 90.00 191 GLU A CA 1
ATOM 1533 C C . GLU A 1 191 ? -18.469 10.757 9.546 1.00 90.00 191 GLU A C 1
ATOM 1535 O O . GLU A 1 191 ? -18.008 10.179 8.562 1.00 90.00 191 GLU A O 1
ATOM 1540 N N . GLN A 1 192 ? -17.709 11.540 10.316 1.00 89.62 192 GLN A N 1
ATOM 1541 C CA . GLN A 1 192 ? -16.287 11.772 10.072 1.00 89.62 192 GLN A CA 1
ATOM 1542 C C . GLN A 1 192 ? -15.455 10.494 10.249 1.00 89.62 192 GLN A C 1
ATOM 1544 O O . GLN A 1 192 ? -14.597 10.205 9.416 1.00 89.62 192 GLN A O 1
ATOM 1549 N N . GLU A 1 193 ? -15.714 9.712 11.296 1.00 88.81 193 GLU A N 1
ATOM 1550 C CA . GLU A 1 193 ? -15.021 8.441 11.538 1.00 88.81 193 GLU A CA 1
ATOM 1551 C C . GLU A 1 193 ? -15.354 7.406 10.468 1.00 88.81 193 GLU A C 1
ATOM 1553 O O . GLU A 1 193 ? -14.452 6.735 9.967 1.00 88.81 193 GLU A O 1
ATOM 1558 N N . LEU A 1 194 ? -16.626 7.320 10.065 1.00 89.50 194 LEU A N 1
ATOM 1559 C CA . LEU A 1 194 ? -17.045 6.452 8.965 1.00 89.50 194 LEU A CA 1
ATOM 1560 C C . LEU A 1 194 ? -16.310 6.818 7.670 1.00 89.50 194 LEU A C 1
ATOM 1562 O O . LEU A 1 194 ? -15.720 5.946 7.037 1.00 89.50 194 LEU A O 1
ATOM 1566 N N . LYS A 1 195 ? -16.233 8.113 7.330 1.00 91.88 195 LYS A N 1
ATOM 1567 C CA . LYS A 1 195 ? -15.466 8.592 6.166 1.00 91.88 195 LYS A CA 1
ATOM 1568 C C . LYS A 1 195 ? -13.984 8.222 6.245 1.00 91.88 195 LYS A C 1
ATOM 1570 O O . LYS A 1 195 ? -13.403 7.835 5.233 1.00 91.88 195 LYS A O 1
ATOM 1575 N N . LEU A 1 196 ? -13.360 8.333 7.419 1.00 90.62 196 LEU A N 1
ATOM 1576 C CA . LEU A 1 196 ? -11.951 7.969 7.606 1.00 90.62 196 LEU A CA 1
ATOM 1577 C C . LEU A 1 196 ? -11.721 6.459 7.519 1.00 90.62 196 LEU A C 1
ATOM 1579 O O . LEU A 1 196 ? -10.739 6.038 6.911 1.00 90.62 196 LEU A O 1
ATOM 1583 N N . ARG A 1 197 ? -12.624 5.637 8.063 1.00 88.06 197 ARG A N 1
ATOM 1584 C CA . ARG A 1 197 ? -12.545 4.175 7.939 1.00 88.06 197 ARG A CA 1
ATOM 1585 C C . ARG A 1 197 ? -12.757 3.711 6.505 1.00 88.06 197 ARG A C 1
ATOM 1587 O O . ARG A 1 197 ? -11.990 2.879 6.027 1.00 88.06 197 ARG A O 1
ATOM 1594 N N . ASP A 1 198 ? -13.715 4.296 5.795 1.00 90.56 198 ASP A N 1
ATOM 1595 C CA . ASP A 1 198 ? -13.910 4.034 4.369 1.00 90.56 198 ASP A CA 1
ATOM 1596 C C . ASP A 1 198 ? -12.674 4.441 3.564 1.00 90.56 198 ASP A C 1
ATOM 1598 O O . ASP A 1 198 ? -12.217 3.688 2.701 1.00 90.56 198 ASP A O 1
ATOM 1602 N N . ARG A 1 199 ? -12.085 5.603 3.874 1.00 92.44 199 ARG A N 1
ATOM 1603 C CA . ARG A 1 199 ? -10.830 6.049 3.261 1.00 92.44 199 ARG A CA 1
ATOM 1604 C C . ARG A 1 199 ? -9.689 5.073 3.548 1.00 92.44 199 ARG A C 1
ATOM 1606 O O . ARG A 1 199 ? -8.969 4.721 2.621 1.00 92.44 199 ARG A O 1
ATOM 1613 N N . LEU A 1 200 ? -9.552 4.587 4.782 1.00 90.88 200 LEU A N 1
ATOM 1614 C CA . LEU A 1 200 ? -8.547 3.585 5.147 1.00 90.88 200 LEU A CA 1
ATOM 1615 C C . LEU A 1 200 ? -8.754 2.267 4.386 1.00 90.88 200 LEU A C 1
ATOM 1617 O O . LEU A 1 200 ? -7.790 1.669 3.909 1.00 90.88 200 LEU A O 1
ATOM 1621 N N . GLY A 1 201 ? -10.006 1.821 4.243 1.00 86.62 201 GLY A N 1
ATOM 1622 C CA . GLY A 1 201 ? -10.364 0.623 3.483 1.00 86.62 201 GLY A CA 1
ATOM 1623 C C . GLY A 1 201 ? -10.017 0.744 1.997 1.00 86.62 201 GLY A C 1
ATOM 1624 O O . GLY A 1 201 ? -9.386 -0.157 1.433 1.00 86.62 201 GLY A O 1
ATOM 1625 N N . ARG A 1 202 ? -10.354 1.884 1.378 1.00 88.75 202 ARG A N 1
ATOM 1626 C CA . ARG A 1 202 ? -9.945 2.200 -0.001 1.00 88.75 202 ARG A CA 1
ATOM 1627 C C . ARG A 1 202 ? -8.431 2.255 -0.126 1.00 88.75 202 ARG A C 1
ATOM 1629 O O . ARG A 1 202 ? -7.892 1.617 -1.019 1.00 88.75 202 ARG A O 1
ATOM 1636 N N . HIS A 1 203 ? -7.751 2.920 0.806 1.00 92.81 203 HIS A N 1
ATOM 1637 C CA . HIS A 1 203 ? -6.299 3.030 0.799 1.00 92.81 203 HIS A CA 1
ATOM 1638 C C . HIS A 1 203 ? -5.613 1.662 0.883 1.00 92.81 203 HIS A C 1
ATOM 1640 O O . HIS A 1 203 ? -4.704 1.384 0.111 1.00 92.81 203 HIS A O 1
ATOM 1646 N N . ASN A 1 204 ? -6.052 0.771 1.778 1.00 90.00 204 ASN A N 1
ATOM 1647 C CA . ASN A 1 204 ? -5.486 -0.579 1.874 1.00 90.00 204 ASN A CA 1
ATOM 1648 C C . ASN A 1 204 ? -5.697 -1.383 0.580 1.00 90.00 204 ASN A C 1
ATOM 1650 O O . ASN A 1 204 ? -4.783 -2.069 0.125 1.00 90.00 204 ASN A O 1
ATOM 1654 N N . SER A 1 205 ? -6.883 -1.270 -0.026 1.00 88.44 205 SER A N 1
ATOM 1655 C CA . SER A 1 205 ? -7.193 -1.936 -1.296 1.00 88.44 205 SER A CA 1
ATOM 1656 C C . SER A 1 205 ? -6.357 -1.371 -2.449 1.00 88.44 205 SER A C 1
ATOM 1658 O O . SER A 1 205 ? -5.810 -2.130 -3.245 1.00 88.44 205 SER A O 1
ATOM 1660 N N . GLY A 1 206 ? -6.218 -0.046 -2.517 1.00 89.69 206 GLY A N 1
ATOM 1661 C CA . GLY A 1 206 ? -5.419 0.643 -3.521 1.00 89.69 206 GLY A CA 1
ATOM 1662 C C . GLY A 1 206 ? -3.928 0.353 -3.383 1.00 89.69 206 GLY A C 1
ATOM 1663 O O . GLY A 1 206 ? -3.286 0.015 -4.371 1.00 89.69 206 GLY A O 1
ATOM 1664 N N . ALA A 1 207 ? -3.388 0.366 -2.162 1.00 92.25 207 ALA A N 1
ATOM 1665 C CA . ALA A 1 207 ? -2.001 -0.006 -1.886 1.00 92.25 207 ALA A CA 1
ATOM 1666 C C . ALA A 1 207 ? -1.690 -1.438 -2.351 1.00 92.25 207 ALA A C 1
ATOM 1668 O O . ALA A 1 207 ? -0.670 -1.667 -2.994 1.00 92.25 207 ALA A O 1
ATOM 1669 N N . TYR A 1 208 ? -2.596 -2.390 -2.103 1.00 90.69 208 TYR A N 1
ATOM 1670 C CA . TYR A 1 208 ? -2.450 -3.754 -2.617 1.00 90.69 208 TYR A CA 1
ATOM 1671 C C . TYR A 1 208 ? -2.398 -3.793 -4.153 1.00 90.69 208 TYR A C 1
ATOM 1673 O O . TYR A 1 208 ? -1.546 -4.467 -4.725 1.00 90.69 208 TYR A O 1
ATOM 1681 N N . ARG A 1 209 ? -3.263 -3.035 -4.840 1.00 90.62 209 ARG A N 1
ATOM 1682 C CA . ARG A 1 209 ? -3.264 -2.955 -6.314 1.00 90.62 209 ARG A CA 1
ATOM 1683 C C . ARG A 1 209 ? -1.988 -2.318 -6.870 1.00 90.62 209 ARG A C 1
ATOM 1685 O O . ARG A 1 209 ? -1.482 -2.765 -7.896 1.00 90.62 209 ARG A O 1
ATOM 1692 N N . VAL A 1 210 ? -1.429 -1.327 -6.175 1.00 92.44 210 VAL A N 1
ATOM 1693 C CA . VAL A 1 210 ? -0.129 -0.733 -6.523 1.00 92.44 210 VAL A CA 1
ATOM 1694 C C . VAL A 1 210 ? 0.995 -1.768 -6.420 1.00 92.44 210 VAL A C 1
ATOM 1696 O O . VAL A 1 210 ? 1.799 -1.871 -7.344 1.00 92.44 210 VAL A O 1
ATOM 1699 N N . GLU A 1 211 ? 1.030 -2.577 -5.358 1.00 91.69 211 GLU A N 1
ATOM 1700 C CA . GLU A 1 211 ? 2.005 -3.674 -5.223 1.00 91.69 211 GLU A CA 1
ATOM 1701 C C . GLU A 1 211 ? 1.851 -4.725 -6.336 1.00 91.69 211 GLU A C 1
ATOM 1703 O O . GLU A 1 211 ? 2.843 -5.203 -6.890 1.00 91.69 211 GLU A O 1
ATOM 1708 N N . VAL A 1 212 ? 0.613 -5.034 -6.736 1.00 90.81 212 VAL A N 1
ATOM 1709 C CA . VAL A 1 212 ? 0.342 -5.899 -7.896 1.00 90.81 212 VAL A CA 1
ATOM 1710 C C . VAL A 1 212 ? 0.893 -5.279 -9.188 1.00 90.81 212 VAL A C 1
ATOM 1712 O O . VAL A 1 212 ? 1.587 -5.966 -9.936 1.00 90.81 212 VAL A O 1
ATOM 1715 N N . SER A 1 213 ? 0.666 -3.982 -9.424 1.00 91.25 213 SER A N 1
ATOM 1716 C CA . SER A 1 213 ? 1.219 -3.262 -10.583 1.00 91.25 213 SER A CA 1
ATOM 1717 C C . SER A 1 213 ? 2.749 -3.224 -10.591 1.00 91.25 213 SER A C 1
ATOM 1719 O O . SER A 1 213 ? 3.362 -3.336 -11.653 1.00 91.25 213 SER A O 1
ATOM 1721 N N . LEU A 1 214 ? 3.389 -3.100 -9.425 1.00 93.25 214 LEU A N 1
ATOM 1722 C CA . LEU A 1 214 ? 4.847 -3.194 -9.298 1.00 93.25 214 LEU A CA 1
ATOM 1723 C C . LEU A 1 214 ? 5.343 -4.584 -9.706 1.00 93.25 214 LEU A C 1
ATOM 1725 O O . LEU A 1 214 ? 6.262 -4.689 -10.515 1.00 93.25 214 LEU A O 1
ATOM 1729 N N . SER A 1 215 ? 4.696 -5.647 -9.226 1.00 91.62 215 SER A N 1
ATOM 1730 C CA . SER A 1 215 ? 5.032 -7.025 -9.610 1.00 91.62 215 SER A CA 1
ATOM 1731 C C . SER A 1 215 ? 4.811 -7.291 -11.109 1.00 91.62 215 SER A C 1
ATOM 1733 O O . SER A 1 215 ? 5.599 -7.989 -11.754 1.00 91.62 215 SER A O 1
ATOM 1735 N N . GLN A 1 216 ? 3.777 -6.687 -11.700 1.00 89.75 216 GLN A N 1
ATOM 1736 C CA . GLN A 1 216 ? 3.522 -6.738 -13.143 1.00 89.75 216 GLN A CA 1
ATOM 1737 C C . GLN A 1 216 ? 4.618 -6.014 -13.937 1.00 89.75 216 GLN A C 1
ATOM 1739 O O . GLN A 1 216 ? 5.066 -6.537 -14.958 1.00 89.75 216 GLN A O 1
ATOM 1744 N N . ALA A 1 217 ? 5.116 -4.872 -13.448 1.00 90.75 217 ALA A N 1
ATOM 1745 C CA . ALA A 1 217 ? 6.264 -4.186 -14.041 1.00 90.75 217 ALA A CA 1
ATOM 1746 C C . ALA A 1 217 ? 7.527 -5.058 -13.989 1.00 90.75 217 ALA A C 1
ATOM 1748 O O . ALA A 1 217 ? 8.196 -5.218 -15.004 1.00 90.75 217 ALA A O 1
ATOM 1749 N N . GLU A 1 218 ? 7.826 -5.678 -12.844 1.00 91.25 218 GLU A N 1
ATOM 1750 C CA . GLU A 1 218 ? 8.972 -6.591 -12.704 1.00 91.25 218 GLU A CA 1
ATOM 1751 C C . GLU A 1 218 ? 8.889 -7.754 -13.688 1.00 91.25 218 GLU A C 1
ATOM 1753 O O . GLU A 1 218 ? 9.857 -8.063 -14.381 1.00 91.25 218 GLU A O 1
ATOM 1758 N N . THR A 1 219 ? 7.704 -8.353 -13.805 1.00 88.94 219 THR A N 1
ATOM 1759 C CA . THR A 1 219 ? 7.445 -9.437 -14.755 1.00 88.94 219 THR A CA 1
ATOM 1760 C C . THR A 1 219 ? 7.673 -8.975 -16.195 1.00 88.94 219 THR A C 1
ATOM 1762 O O . THR A 1 219 ? 8.335 -9.672 -16.969 1.00 88.94 219 THR A O 1
ATOM 1765 N N . ALA A 1 220 ? 7.180 -7.784 -16.551 1.00 85.75 220 ALA A N 1
ATOM 1766 C CA . ALA A 1 220 ? 7.338 -7.199 -17.880 1.00 85.75 220 ALA A CA 1
ATOM 1767 C C . ALA A 1 220 ? 8.801 -6.899 -18.244 1.00 85.75 220 ALA A C 1
ATOM 1769 O O . ALA A 1 220 ? 9.140 -6.907 -19.426 1.00 85.75 220 ALA A O 1
ATOM 1770 N N . LEU A 1 221 ? 9.650 -6.623 -17.249 1.00 86.69 221 LEU A N 1
ATOM 1771 C CA . LEU A 1 221 ? 11.081 -6.374 -17.435 1.00 86.69 221 LEU A CA 1
ATOM 1772 C C . LEU A 1 221 ? 11.899 -7.673 -17.471 1.00 86.69 221 LEU A C 1
ATOM 1774 O O . LEU A 1 221 ? 12.874 -7.757 -18.220 1.00 86.69 221 LEU A O 1
ATOM 1778 N N . ALA A 1 222 ? 11.516 -8.673 -16.673 1.00 82.31 222 ALA A N 1
ATOM 1779 C CA . ALA A 1 222 ? 12.228 -9.945 -16.551 1.00 82.31 222 ALA A CA 1
ATOM 1780 C C . ALA A 1 222 ? 11.989 -10.896 -17.735 1.00 82.31 222 ALA A C 1
ATOM 1782 O O . ALA A 1 222 ? 12.859 -11.700 -18.066 1.00 82.31 222 ALA A O 1
ATOM 1783 N N . SER A 1 223 ? 10.818 -10.821 -18.367 1.00 66.88 223 SER A N 1
ATOM 1784 C CA . SER A 1 223 ? 10.458 -11.659 -19.513 1.00 66.88 223 SER A CA 1
ATOM 1785 C C . SER A 1 223 ? 10.666 -10.936 -20.852 1.00 66.88 223 SER A C 1
ATOM 1787 O O . SER A 1 223 ? 10.764 -9.707 -20.907 1.00 66.88 223 SER A O 1
ATOM 1789 N N . ASP A 1 224 ? 10.763 -11.696 -21.950 1.00 59.31 224 ASP A N 1
ATOM 1790 C CA . ASP A 1 224 ? 10.510 -11.142 -23.287 1.00 59.31 224 ASP A CA 1
ATOM 1791 C C . ASP A 1 224 ? 9.096 -10.553 -23.312 1.00 59.31 224 ASP A C 1
ATOM 1793 O O . ASP A 1 224 ? 8.224 -11.141 -22.670 1.00 59.31 224 ASP A O 1
ATOM 1797 N N . PRO A 1 225 ? 8.845 -9.426 -24.011 1.00 54.25 225 PRO A N 1
ATOM 1798 C CA . PRO A 1 225 ? 7.595 -8.672 -23.920 1.00 54.25 225 PRO A CA 1
ATOM 1799 C C . PRO A 1 225 ? 6.375 -9.584 -24.089 1.00 54.25 225 PRO A C 1
ATOM 1801 O O . PRO A 1 225 ? 5.988 -9.936 -25.205 1.00 54.25 225 PRO A O 1
ATOM 1804 N N . GLN A 1 226 ? 5.782 -9.986 -22.963 1.00 54.28 226 GLN A N 1
ATOM 1805 C CA . GLN A 1 226 ? 4.611 -10.844 -22.957 1.00 54.28 226 GLN A CA 1
ATOM 1806 C C . GLN A 1 226 ? 3.399 -10.021 -23.366 1.00 54.28 226 GLN A C 1
ATOM 1808 O O . GLN A 1 226 ? 3.223 -8.869 -22.961 1.00 54.28 226 GLN A O 1
ATOM 1813 N N . SER A 1 227 ? 2.558 -10.617 -24.203 1.00 57.22 227 SER A N 1
ATOM 1814 C CA . SER A 1 227 ? 1.339 -9.982 -24.672 1.00 57.22 227 SER A CA 1
ATOM 1815 C C . SER A 1 227 ? 0.375 -9.737 -23.515 1.00 57.22 227 SER A C 1
ATOM 1817 O O . SER A 1 227 ? -0.107 -10.691 -22.912 1.00 57.22 227 SER A O 1
ATOM 1819 N N . GLY A 1 228 ? 0.072 -8.459 -23.266 1.00 69.06 228 GLY A N 1
ATOM 1820 C CA . GLY A 1 228 ? -1.055 -7.994 -22.460 1.00 69.06 228 GLY A CA 1
ATOM 1821 C C . GLY A 1 228 ? -0.976 -8.294 -20.983 1.00 69.06 228 GLY A C 1
ATOM 1822 O O . GLY A 1 228 ? -1.896 -8.875 -20.415 1.00 69.06 228 GLY A O 1
ATOM 1823 N N . LEU A 1 229 ? 0.088 -7.811 -20.353 1.00 80.38 229 LEU A N 1
ATOM 1824 C CA . LEU A 1 229 ? 0.105 -7.686 -18.905 1.00 80.38 229 LEU A CA 1
ATOM 1825 C C . LEU A 1 229 ? -0.855 -6.555 -18.494 1.00 80.38 229 LEU A C 1
ATOM 1827 O O . LEU A 1 229 ? -0.677 -5.419 -18.957 1.00 80.38 229 LEU A O 1
ATOM 1831 N N . PRO A 1 230 ? -1.881 -6.844 -17.673 1.00 88.25 230 PRO A N 1
ATOM 1832 C CA . PRO A 1 230 ? -2.701 -5.803 -17.075 1.00 88.25 230 PRO A CA 1
ATOM 1833 C C . PRO A 1 230 ? -1.902 -5.099 -15.978 1.00 88.25 230 PRO A C 1
ATOM 1835 O O . PRO A 1 230 ? -1.050 -5.717 -15.354 1.00 88.25 230 PRO A O 1
ATOM 1838 N N . PHE A 1 231 ? -2.210 -3.832 -15.732 1.00 89.75 231 PHE A N 1
ATOM 1839 C CA . PHE A 1 231 ? -1.713 -3.007 -14.634 1.00 89.75 231 PHE A CA 1
ATOM 1840 C C . PHE A 1 231 ? -2.920 -2.403 -13.936 1.00 89.75 231 PHE A C 1
ATOM 1842 O O . PHE A 1 231 ? -3.691 -1.678 -14.564 1.00 89.75 231 PHE A O 1
ATOM 1849 N N . THR A 1 232 ? -3.114 -2.732 -12.658 1.00 87.25 232 THR A N 1
ATOM 1850 C CA . THR A 1 232 ? -4.305 -2.316 -11.901 1.00 87.25 232 THR A CA 1
ATOM 1851 C C . THR A 1 232 ? -4.011 -1.106 -11.020 1.00 87.25 232 THR A C 1
ATOM 1853 O O . THR A 1 232 ? -3.158 -1.152 -10.133 1.00 87.25 232 THR A O 1
ATOM 1856 N N . GLY A 1 233 ? -4.741 -0.024 -11.262 1.00 79.81 233 GLY A N 1
ATOM 1857 C CA . GLY A 1 233 ? -4.678 1.243 -10.552 1.00 79.81 233 GLY A CA 1
ATOM 1858 C C . GLY A 1 233 ? -5.226 1.188 -9.142 1.00 79.81 233 GLY A C 1
ATOM 1859 O O . GLY A 1 233 ? -5.941 0.264 -8.753 1.00 79.81 233 GLY A O 1
ATOM 1860 N N . PHE A 1 234 ? -4.898 2.226 -8.379 1.00 81.38 234 PHE A N 1
ATOM 1861 C CA . PHE A 1 234 ? -5.303 2.376 -6.986 1.00 81.38 234 PHE A CA 1
ATOM 1862 C C . PHE A 1 234 ? -6.827 2.260 -6.827 1.00 81.38 234 PHE A C 1
ATOM 1864 O O . PHE A 1 234 ? -7.320 1.454 -6.035 1.00 81.38 234 PHE A O 1
ATOM 1871 N N . ASP A 1 235 ? -7.580 2.946 -7.687 1.00 84.44 235 ASP A N 1
ATOM 1872 C CA . ASP A 1 235 ? -9.046 2.924 -7.685 1.00 84.44 235 ASP A CA 1
ATOM 1873 C C . ASP A 1 235 ? -9.656 1.739 -8.454 1.00 84.44 235 ASP A C 1
ATOM 1875 O O . ASP A 1 235 ? -10.856 1.484 -8.356 1.00 84.44 235 ASP A O 1
ATOM 1879 N N . GLY A 1 236 ? -8.829 0.898 -9.085 1.00 82.19 236 GLY A N 1
ATOM 1880 C CA . GLY A 1 236 ? -9.255 -0.320 -9.788 1.00 82.19 236 GLY A CA 1
ATOM 1881 C C . GLY A 1 236 ? -9.349 -0.166 -11.303 1.00 82.19 236 GLY A C 1
ATOM 1882 O O . GLY A 1 236 ? -9.774 -1.099 -11.980 1.00 82.19 236 GLY A O 1
ATOM 1883 N N . GLU A 1 237 ? -8.934 0.985 -11.828 1.00 87.38 237 GLU A N 1
ATOM 1884 C CA . GLU A 1 237 ? -8.672 1.205 -13.250 1.00 87.38 237 GLU A CA 1
ATOM 1885 C C . GLU A 1 237 ? -7.657 0.178 -13.763 1.00 87.38 237 GLU A C 1
ATOM 1887 O O . GLU A 1 237 ? -6.799 -0.282 -13.010 1.00 87.38 237 GLU A O 1
ATOM 1892 N N . VAL A 1 238 ? -7.743 -0.213 -15.032 1.00 88.88 238 VAL A N 1
ATOM 1893 C CA . VAL A 1 238 ? -6.806 -1.177 -15.616 1.00 88.88 238 VAL A CA 1
ATOM 1894 C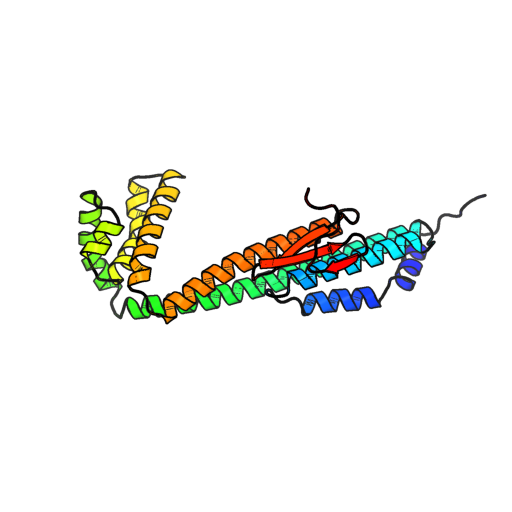 C . VAL A 1 238 ? -6.267 -0.628 -16.921 1.00 88.88 238 VAL A C 1
ATOM 1896 O O . VAL A 1 238 ? -7.032 -0.273 -17.815 1.00 88.88 238 VAL A O 1
ATOM 1899 N N . VAL A 1 239 ? -4.944 -0.622 -17.050 1.00 89.94 239 VAL A N 1
ATOM 1900 C CA . VAL A 1 239 ? -4.266 -0.393 -18.327 1.00 89.94 239 VAL A CA 1
ATOM 1901 C C . VAL A 1 239 ? -3.514 -1.645 -18.743 1.00 89.94 239 VAL A C 1
ATOM 1903 O O . VAL A 1 239 ? -3.081 -2.436 -17.912 1.00 89.94 239 VAL A O 1
ATOM 1906 N N . TRP A 1 240 ? -3.356 -1.832 -20.042 1.00 88.94 240 TRP A N 1
ATOM 1907 C CA . TRP A 1 240 ? -2.715 -2.998 -20.625 1.00 88.94 240 TRP A CA 1
ATOM 1908 C C . TRP A 1 240 ? -1.442 -2.587 -21.333 1.00 88.94 240 TRP A C 1
ATOM 1910 O O . TRP A 1 240 ? -1.453 -1.659 -22.145 1.00 88.94 240 TRP A O 1
ATOM 1920 N N . LEU A 1 241 ? -0.362 -3.319 -21.070 1.00 86.06 241 LEU A N 1
ATOM 1921 C CA . LEU A 1 241 ? 0.856 -3.231 -21.861 1.00 86.06 241 LEU A CA 1
ATOM 1922 C C . LEU A 1 241 ? 0.731 -4.138 -23.091 1.00 86.06 241 LEU A C 1
ATOM 1924 O O . LEU A 1 241 ? 0.743 -5.366 -22.989 1.00 86.06 241 LEU A O 1
ATOM 1928 N N . HIS A 1 242 ? 0.593 -3.528 -24.266 1.00 83.00 242 HIS A N 1
ATOM 1929 C CA . HIS A 1 242 ? 0.476 -4.237 -25.538 1.00 83.00 242 HIS A CA 1
ATOM 1930 C C . HIS A 1 242 ? 1.848 -4.715 -26.047 1.00 83.00 242 HIS A C 1
ATOM 1932 O O . HIS A 1 242 ? 2.865 -4.079 -25.761 1.00 83.00 242 HIS A O 1
ATOM 1938 N N . PRO A 1 243 ? 1.901 -5.787 -26.866 1.00 77.81 243 PRO A N 1
ATOM 1939 C CA . PRO A 1 243 ? 3.152 -6.289 -27.455 1.00 77.81 243 PRO A CA 1
ATOM 1940 C C . PRO A 1 243 ? 3.906 -5.253 -28.298 1.00 77.81 243 PRO A C 1
ATOM 1942 O O . PRO A 1 243 ? 5.129 -5.303 -28.445 1.00 77.81 243 PRO A O 1
ATOM 1945 N N . ASP A 1 244 ? 3.176 -4.308 -28.891 1.00 75.06 244 ASP A N 1
ATOM 1946 C CA . ASP A 1 244 ? 3.756 -3.222 -29.672 1.00 75.06 244 ASP A CA 1
ATOM 1947 C C . ASP A 1 244 ? 4.383 -2.128 -28.787 1.00 75.06 244 ASP A C 1
ATOM 1949 O O . ASP A 1 244 ? 5.159 -1.316 -29.289 1.00 75.06 244 ASP A O 1
ATOM 1953 N N . GLY A 1 245 ? 4.183 -2.179 -27.467 1.00 74.50 245 GLY A N 1
ATOM 1954 C CA . GLY A 1 245 ? 4.663 -1.205 -26.489 1.00 74.50 245 GLY A CA 1
ATOM 1955 C C . GLY A 1 245 ? 3.667 -0.083 -26.206 1.00 74.50 245 GLY A C 1
ATOM 1956 O O . GLY A 1 245 ? 4.030 0.888 -25.549 1.00 74.50 245 GLY A O 1
ATOM 1957 N N . ARG A 1 246 ? 2.424 -0.169 -26.695 1.00 82.81 246 ARG A N 1
ATOM 1958 C CA . ARG A 1 246 ? 1.374 0.786 -26.325 1.00 82.81 246 ARG A CA 1
ATOM 1959 C C . ARG A 1 246 ? 0.798 0.456 -24.953 1.00 82.81 246 ARG A C 1
ATOM 1961 O O . ARG A 1 246 ? 0.677 -0.708 -24.582 1.00 82.81 246 ARG A O 1
ATOM 1968 N N . VAL A 1 247 ? 0.397 1.497 -24.233 1.00 84.12 247 VAL A N 1
ATOM 1969 C CA . VAL A 1 247 ? -0.334 1.395 -22.967 1.00 84.12 247 VAL A CA 1
ATOM 1970 C C . VAL A 1 247 ? -1.733 1.937 -23.206 1.00 84.12 247 VAL A C 1
ATOM 1972 O O . VAL A 1 247 ? -1.874 3.125 -23.483 1.00 84.12 247 VAL A O 1
ATOM 1975 N N . ASN A 1 248 ? -2.745 1.071 -23.138 1.00 83.88 248 ASN A N 1
ATOM 1976 C CA . ASN A 1 248 ? -4.138 1.428 -23.422 1.00 83.88 248 ASN A CA 1
ATOM 1977 C C . ASN A 1 248 ? -5.085 0.796 -22.399 1.00 83.88 248 ASN A C 1
ATOM 1979 O O . ASN A 1 248 ? -4.775 -0.240 -21.821 1.00 83.88 24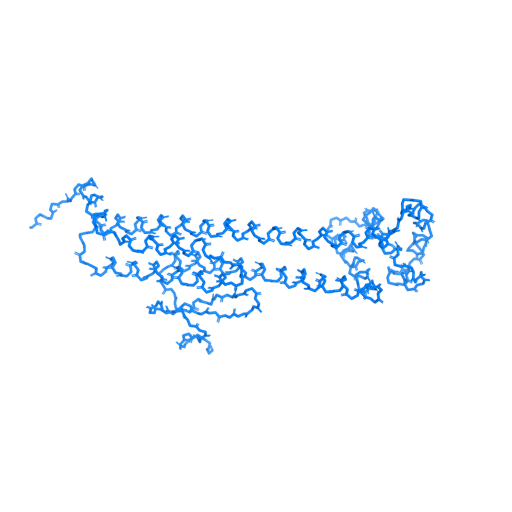8 ASN A O 1
ATOM 1983 N N . GLU A 1 249 ? -6.281 1.356 -22.254 1.00 80.94 249 GLU A N 1
ATOM 1984 C CA . GLU A 1 249 ? -7.341 0.809 -21.389 1.00 80.94 249 GLU A CA 1
ATOM 1985 C C . GLU A 1 249 ? -7.968 -0.479 -21.957 1.00 80.94 249 GLU A C 1
ATOM 1987 O O . GLU A 1 249 ? -8.544 -1.284 -21.229 1.00 80.94 249 GLU A O 1
ATOM 1992 N N . THR A 1 250 ? -7.844 -0.715 -23.267 1.00 82.06 250 THR A N 1
ATOM 1993 C CA . THR A 1 250 ? -8.396 -1.907 -23.926 1.00 82.06 250 THR A CA 1
ATOM 1994 C C . THR A 1 250 ? -7.392 -3.067 -23.908 1.00 82.06 250 THR A C 1
ATOM 1996 O O . THR A 1 250 ? -6.227 -2.848 -24.267 1.00 82.06 250 THR A O 1
ATOM 1999 N N . PRO A 1 251 ? -7.814 -4.302 -23.567 1.00 80.06 251 PRO A N 1
ATOM 2000 C CA . PRO A 1 251 ? -6.949 -5.475 -23.653 1.00 80.06 251 PRO A CA 1
ATOM 2001 C C . PRO A 1 251 ? -6.496 -5.749 -25.098 1.00 80.06 251 PRO A C 1
ATOM 2003 O O . PRO A 1 251 ? -7.226 -5.436 -26.046 1.00 80.06 251 PRO A O 1
ATOM 2006 N N . PRO A 1 252 ? -5.311 -6.350 -25.307 1.00 76.25 252 PRO A N 1
ATOM 2007 C CA . PRO A 1 252 ? -4.907 -6.841 -26.620 1.00 76.25 252 PRO A CA 1
ATOM 2008 C C . PRO A 1 252 ? -5.877 -7.908 -27.130 1.00 76.25 252 PRO A C 1
ATOM 2010 O O . PRO A 1 252 ? -6.366 -8.743 -26.366 1.00 76.25 252 PRO A O 1
ATOM 2013 N N . GLN A 1 253 ? -6.131 -7.909 -28.439 1.00 70.50 253 GLN A N 1
ATOM 2014 C CA . GLN A 1 253 ? -6.957 -8.939 -29.070 1.00 70.50 253 GLN A CA 1
ATOM 2015 C C . GLN A 1 253 ? -6.347 -10.329 -28.817 1.00 70.50 253 GLN A C 1
ATOM 2017 O O . GLN A 1 253 ? -5.169 -10.543 -29.094 1.00 70.50 253 GLN A O 1
ATOM 2022 N N . GLY A 1 254 ? -7.151 -11.263 -28.294 1.00 61.53 254 GLY A N 1
ATOM 2023 C CA . GLY A 1 254 ? -6.734 -12.643 -28.008 1.00 61.53 254 GLY A CA 1
ATOM 2024 C C . GLY A 1 254 ? -6.460 -12.964 -26.533 1.00 61.53 254 G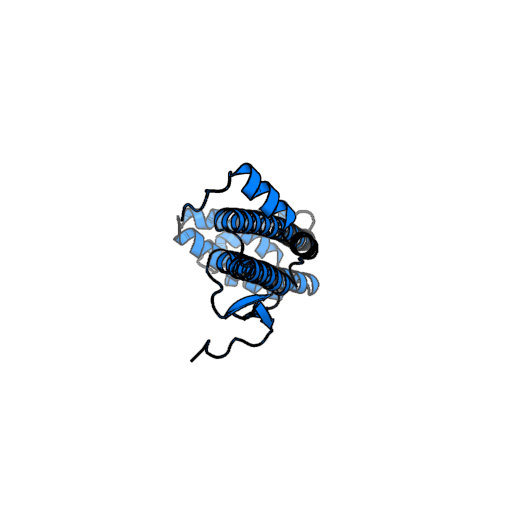LY A C 1
ATOM 2025 O O . GLY A 1 254 ? -6.171 -14.116 -26.225 1.00 61.53 254 GLY A O 1
ATOM 2026 N N . ILE A 1 255 ? -6.590 -11.997 -25.618 1.00 53.53 255 ILE A N 1
ATOM 2027 C CA . ILE A 1 255 ? -6.557 -12.247 -24.168 1.00 53.53 255 ILE A CA 1
ATOM 2028 C C . ILE A 1 255 ? -7.997 -12.330 -23.660 1.00 53.53 255 ILE A C 1
ATOM 2030 O O . ILE A 1 255 ? -8.657 -11.309 -23.484 1.00 53.53 255 ILE A O 1
ATOM 2034 N N . GLY A 1 256 ? -8.486 -13.560 -23.473 1.00 47.78 256 GLY A N 1
ATOM 2035 C CA . GLY A 1 256 ? -9.844 -13.855 -23.004 1.00 47.78 256 GLY A CA 1
ATOM 2036 C C . GLY A 1 256 ? -10.794 -14.344 -24.103 1.00 47.78 256 GLY A C 1
ATOM 2037 O O . GLY A 1 256 ? -11.681 -13.609 -24.535 1.00 47.78 256 GLY A O 1
ATOM 2038 N N . GLN A 1 257 ? -10.614 -15.600 -24.519 1.00 35.59 257 GLN A N 1
ATOM 2039 C CA . GLN A 1 257 ? -11.718 -16.544 -24.733 1.00 35.59 257 GLN A CA 1
ATOM 2040 C C . GLN A 1 257 ? -11.552 -17.677 -23.724 1.00 35.59 257 GLN A C 1
ATOM 2042 O O . GLN A 1 257 ? -10.380 -18.040 -23.471 1.00 35.59 257 GLN A O 1
#

Radius of gyration: 27.65 Å; chains: 1; bounding box: 66×33×79 Å

Sequence (257 aa):
MFTQKMSNDDALRYAKAYFPKSLVVELERLTYQTEPERAHENLARFAALVNAARRDIERGGFQPEVKNVMLEMLRQEAENGLNAIRANLTKKLAREKADIADRLRELEDEAAGDNFQTYLSMRWPLLQRALDAGRSVAEVLAASGDRRDAYVLRRNLPLLLSERYTGRDFEIALQGALAEIELWERGKMSEQELKLRDRLGRHNSGAYRVEVSLSQAETALASDPQSGLPFTGFDGEVVWLHPDGRVNETPPQGIGQ

pLDDT: mean 87.71, std 9.54, range [35.59, 96.0]

Foldseek 3Di:
DDPDDDDLVVLLVVLVVPQPPVLLVLLVVLLVPDDLQCLLVSLLLLLLSLLVSLVCLVPVPDDPSNSVNNNVVSLVSSVVSLVSSVVVHVVVLVVVLVVLVVVLVVVVDVLCDDPVVVVLVVCLVVLVVCVVVVDALLRSCVVVVRLSVLVSCLVCVLVVLVVPDDDPVSVVVNVVNNVSSVVSCVVVDDPVSVVSVVVSVLSVQSSVLSVVQSVLSVVSSVDNRDAWRWRAGSNGQIWTQHNNSDIGSDGPPPPDD

Organism: NCBI:txid229919